Protein AF-A0A124JV87-F1 (afdb_monomer_lite)

Secondary structure (DSSP, 8-state):
---------HHHHHHHHHHHHHHT--HHHHHHHHHHHHHHHHHHHHHTTTS----------HHHHHHHHHHHHHHHHHHHHHHHHHHHHHHHHHHHHHHHHHHHHH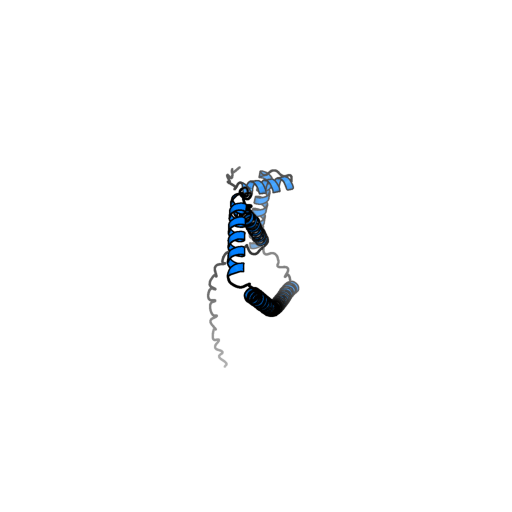HHHHHHHHHHHHHHHHHHHHHHHHTTPPPTHHHHHHHHHHHHHHHHHTTSPPPPPPP-HHHHHHHHHHHHHHHHHHHHHHHHHHHHT------------PPPPPPPPP----------

pLDDT: mean 70.96, std 13.79, range [39.16, 93.06]

Foldseek 3Di:
DDDDDDDDDPVVVVVLVVVCVVVVHDSVVSVVVVVCVVVVVVVVVVVPVPDPDPPPPPPPPVVVVVVVVVVVVVVVVVVVVVVVVVVVVVVVVVVVVVVVVVVVVVVVVVVVVVVVVVVVVVVVVVVVVVVVQDPPVVVVVVVVVVVVVVVVVVVDDDDDPDDPVVVVVVVVVVVVVVVVVVVVVVVVVVVVPDPPPPPDDPDPPDDDDDDDDDDDDDDDDDDD

Radius of gyration: 44.24 Å; chains: 1; bounding box: 87×35×151 Å

Sequence (224 aa):
MGQLNVSFDDALLAEIDRLAAQRGINRPELLRALVRDAIGAEGKMGEAAVSSPQRKSMAPAPDLMGQLIQMSIDLDRVLRDMDRREVRLGKALAARAALDDGAQAQLVGVLGDRVEASLAGHEHRLGKQLARLPSDTAMEDILARLEQTSQNLAKLPPPPPLIDPSSLFAQFAAIFAGALLAVMLFWGMLHRFSPAGQAGEPVAFVDPQPTPTPTVAKHRSKHP

Structure (mmCIF, N/CA/C/O backbone):
data_AF-A0A124JV87-F1
#
_entry.id   AF-A0A124JV87-F1
#
loop_
_atom_site.group_PDB
_atom_site.id
_atom_site.type_symbol
_atom_site.label_atom_id
_atom_site.label_alt_id
_atom_site.label_comp_id
_atom_site.label_asym_id
_atom_site.label_entity_id
_atom_site.label_seq_id
_atom_site.pdbx_PDB_ins_code
_atom_site.Cartn_x
_atom_site.Cartn_y
_atom_site.Cartn_z
_atom_site.occupancy
_atom_site.B_iso_or_equiv
_atom_site.auth_seq_id
_atom_site.auth_comp_id
_atom_site.auth_asym_id
_atom_site.auth_atom_id
_atom_site.pdbx_PDB_model_num
ATOM 1 N N . MET A 1 1 ? -55.129 24.681 29.105 1.00 49.47 1 MET A N 1
ATOM 2 C CA . MET A 1 1 ? -54.414 23.952 28.034 1.00 49.47 1 MET A CA 1
ATOM 3 C C . MET A 1 1 ? -53.422 24.927 27.415 1.00 49.47 1 MET A C 1
ATOM 5 O O . MET A 1 1 ? -53.841 25.762 26.627 1.00 49.47 1 MET A O 1
ATOM 9 N N . GLY A 1 2 ? -52.161 24.923 27.854 1.00 56.50 2 GLY A N 1
ATOM 10 C CA . GLY A 1 2 ? -51.145 25.810 27.274 1.00 56.50 2 GLY A CA 1
ATOM 11 C C . GLY A 1 2 ? -50.779 25.336 25.868 1.00 56.50 2 GLY A C 1
ATOM 12 O O . GLY A 1 2 ? -50.509 24.151 25.682 1.00 56.50 2 GLY A O 1
ATOM 13 N N . GLN A 1 3 ? -50.816 26.227 24.879 1.00 62.91 3 GLN A N 1
ATOM 14 C CA . GLN A 1 3 ? -50.266 25.946 23.553 1.00 62.91 3 GLN A CA 1
ATOM 15 C C . GLN A 1 3 ? -48.753 26.177 23.604 1.00 62.91 3 GLN A C 1
ATOM 17 O O . GLN A 1 3 ? -48.301 27.285 23.874 1.00 62.91 3 GLN A O 1
ATOM 22 N N . LEU A 1 4 ? -47.979 25.120 23.367 1.00 60.94 4 LEU A N 1
ATOM 23 C CA . LEU A 1 4 ? -46.534 25.192 23.172 1.00 60.94 4 LEU A CA 1
ATOM 24 C C . LEU A 1 4 ? -46.279 25.300 21.672 1.00 60.94 4 LEU A C 1
ATOM 26 O O . LEU A 1 4 ? -46.506 24.343 20.935 1.00 60.94 4 LEU A O 1
ATOM 30 N N . ASN A 1 5 ? -45.856 26.481 21.228 1.00 66.94 5 ASN A N 1
ATOM 31 C CA . ASN A 1 5 ? -45.421 26.684 19.857 1.00 66.94 5 ASN A CA 1
ATOM 32 C C . ASN A 1 5 ? -43.916 26.412 19.789 1.00 66.94 5 ASN A C 1
ATOM 34 O O . ASN A 1 5 ? -43.126 27.193 20.315 1.00 66.94 5 ASN A O 1
ATOM 38 N N . VAL A 1 6 ? -43.537 25.281 19.200 1.00 71.56 6 VAL A N 1
ATOM 39 C CA . VAL A 1 6 ? -42.138 24.873 19.044 1.00 71.56 6 VAL A CA 1
ATOM 40 C C . VAL A 1 6 ? -41.876 24.682 17.559 1.00 71.56 6 VAL A C 1
ATOM 42 O O . VAL A 1 6 ? -42.561 23.904 16.896 1.00 71.56 6 VAL A O 1
ATOM 45 N N . SER A 1 7 ? -40.901 25.419 17.038 1.00 75.25 7 SER A N 1
ATOM 46 C CA . SER A 1 7 ? -40.395 25.263 15.679 1.00 75.25 7 SER A CA 1
ATOM 47 C C . SER A 1 7 ? -39.355 24.145 15.648 1.00 75.25 7 SER A C 1
ATOM 49 O O . SER A 1 7 ? -38.395 24.186 16.418 1.00 75.25 7 SER A O 1
ATOM 51 N N . PHE A 1 8 ? -39.530 23.176 14.754 1.00 80.12 8 PHE A N 1
ATOM 52 C CA . PHE A 1 8 ? -38.556 22.116 14.503 1.00 80.12 8 PHE A CA 1
ATOM 53 C C . PHE A 1 8 ? -37.968 22.274 13.103 1.00 80.12 8 PHE A C 1
ATOM 55 O O . PHE A 1 8 ? -38.634 22.791 12.211 1.00 80.12 8 PHE A O 1
ATOM 62 N N . ASP A 1 9 ? -36.732 21.816 12.933 1.00 86.00 9 ASP A N 1
ATOM 63 C CA . ASP A 1 9 ? -36.086 21.701 11.627 1.00 86.00 9 ASP A CA 1
ATOM 64 C C . ASP A 1 9 ? -36.762 20.610 10.770 1.00 86.00 9 ASP A C 1
ATOM 66 O O . ASP A 1 9 ? -37.242 19.599 11.298 1.00 86.00 9 ASP A O 1
ATOM 70 N N . ASP A 1 10 ? -36.772 20.788 9.449 1.00 82.69 10 ASP A N 1
ATOM 71 C CA . ASP A 1 10 ? -37.454 19.906 8.492 1.00 82.69 10 ASP A CA 1
ATOM 72 C C . ASP A 1 10 ? -36.858 18.490 8.498 1.00 82.69 10 ASP A C 1
ATOM 74 O O . ASP A 1 10 ? -37.585 17.494 8.421 1.00 82.69 10 ASP A O 1
ATOM 78 N N . ALA A 1 11 ? -35.535 18.381 8.671 1.00 82.38 11 ALA A N 1
ATOM 79 C CA . ALA A 1 11 ? -34.850 17.094 8.800 1.00 82.38 11 ALA A CA 1
ATOM 80 C C . ALA A 1 11 ? -35.284 16.333 10.066 1.00 82.38 11 ALA A C 1
ATOM 82 O O . ALA A 1 11 ? -35.463 15.114 10.042 1.00 82.38 11 ALA A O 1
ATOM 83 N N . LEU A 1 12 ? -35.497 17.056 11.168 1.00 82.94 12 LEU A N 1
ATOM 84 C CA . LEU A 1 12 ? -35.944 16.477 12.432 1.00 82.94 12 LEU A CA 1
ATOM 85 C C . LEU A 1 12 ? -37.419 16.063 12.360 1.00 82.94 12 LEU A C 1
ATOM 87 O O . LEU A 1 12 ? -37.785 15.006 12.874 1.00 82.94 12 LEU A O 1
ATOM 91 N N . LEU A 1 13 ? -38.260 16.850 11.682 1.00 86.06 13 LEU A N 1
ATOM 92 C CA . LEU A 1 13 ? -39.664 16.504 11.443 1.00 86.06 13 LEU A CA 1
ATOM 93 C C . LEU A 1 13 ? -39.807 15.209 10.633 1.00 86.06 13 LEU A C 1
ATOM 95 O O . LEU A 1 13 ? -40.629 14.365 10.997 1.00 86.06 13 LEU A O 1
ATOM 99 N N . ALA A 1 14 ? -38.979 15.020 9.601 1.00 86.56 14 ALA A N 1
ATOM 100 C CA . ALA A 1 14 ? -38.971 13.794 8.803 1.00 86.56 14 ALA A CA 1
ATOM 101 C C . ALA A 1 14 ? -38.614 12.552 9.642 1.00 86.56 14 ALA A C 1
ATOM 103 O O . ALA A 1 14 ? -39.215 11.487 9.484 1.00 86.56 14 ALA A O 1
ATOM 104 N N . GLU A 1 15 ? -37.674 12.687 10.578 1.00 85.38 15 GLU A N 1
ATOM 105 C CA . GLU A 1 15 ? -37.273 11.586 11.455 1.00 85.38 15 GLU A CA 1
ATOM 106 C C . GLU A 1 15 ? -38.333 11.279 12.525 1.00 85.38 15 GLU A C 1
ATOM 108 O O . GLU A 1 15 ? -38.621 10.112 12.807 1.00 85.38 15 GLU A O 1
ATOM 113 N N . ILE A 1 16 ? -38.983 12.309 13.074 1.00 85.88 16 ILE A N 1
ATOM 114 C CA . ILE A 1 16 ? -40.107 12.140 14.006 1.00 85.88 16 ILE A CA 1
ATOM 115 C C . ILE A 1 16 ? -41.270 11.418 13.313 1.00 85.88 16 ILE A C 1
ATOM 117 O O . ILE A 1 16 ? -41.873 10.528 13.914 1.00 85.88 16 ILE A O 1
ATOM 121 N N . ASP A 1 17 ? -41.566 11.744 12.053 1.00 87.06 17 ASP A N 1
ATOM 122 C CA . ASP A 1 17 ? -42.581 11.034 11.266 1.00 87.06 17 ASP A CA 1
ATOM 123 C C . ASP A 1 17 ? -42.222 9.580 11.019 1.00 87.06 17 ASP A C 1
ATOM 125 O O . ASP A 1 17 ? -43.075 8.699 11.144 1.00 87.06 17 ASP A O 1
ATOM 129 N N . ARG A 1 18 ? -40.953 9.312 10.707 1.00 88.62 18 ARG A N 1
ATOM 130 C CA . ARG A 1 18 ? -40.455 7.949 10.529 1.00 88.62 18 ARG A CA 1
ATOM 131 C C . ARG A 1 18 ? -40.658 7.126 11.800 1.00 88.62 18 ARG A C 1
ATOM 133 O O . ARG A 1 18 ? -41.150 6.000 11.731 1.00 88.62 18 ARG A O 1
ATOM 140 N N . LEU A 1 19 ? -40.334 7.694 12.961 1.00 86.12 19 LEU A N 1
ATOM 141 C CA . LEU A 1 19 ? -40.515 7.051 14.266 1.00 86.12 19 LEU A CA 1
ATOM 142 C C . LEU A 1 19 ? -41.994 6.892 14.649 1.00 86.12 19 LEU A C 1
ATOM 144 O O . LEU A 1 19 ? -42.374 5.871 15.226 1.00 86.12 19 LEU A O 1
ATOM 148 N N . ALA A 1 20 ? -42.833 7.868 14.307 1.00 88.75 20 ALA A N 1
ATOM 149 C CA . ALA A 1 20 ? -44.278 7.813 14.508 1.00 88.75 20 ALA A CA 1
ATOM 150 C C . ALA A 1 20 ? -44.910 6.687 13.673 1.00 88.75 20 ALA A C 1
ATOM 152 O O . ALA A 1 20 ? -45.653 5.860 14.208 1.00 88.75 20 ALA A O 1
ATOM 153 N N . ALA A 1 21 ? -44.524 6.585 12.398 1.00 85.75 21 ALA A N 1
ATOM 154 C CA . ALA A 1 21 ? -44.964 5.531 11.489 1.00 85.75 21 ALA A CA 1
ATOM 155 C C . ALA A 1 21 ? -44.514 4.136 11.953 1.00 85.75 21 ALA A C 1
ATOM 157 O O . ALA A 1 21 ? -45.309 3.200 11.935 1.00 85.75 21 ALA A O 1
ATOM 158 N N . GLN A 1 22 ? -43.274 3.997 12.437 1.00 88.19 22 GLN A N 1
ATOM 159 C CA . GLN A 1 22 ? -42.762 2.728 12.973 1.00 88.19 22 GLN A CA 1
ATOM 160 C C . GLN A 1 22 ? -43.525 2.245 14.209 1.00 88.19 22 GLN A C 1
ATOM 162 O O . GLN A 1 22 ? -43.664 1.041 14.415 1.00 88.19 22 GLN A O 1
ATOM 167 N N . ARG A 1 23 ? -44.006 3.171 15.045 1.00 84.56 23 ARG A N 1
ATOM 168 C CA . ARG A 1 23 ? -44.741 2.841 16.275 1.00 84.56 23 ARG A CA 1
ATOM 169 C C . ARG A 1 23 ? -46.258 2.806 16.086 1.00 84.56 23 ARG A C 1
ATOM 171 O O . ARG A 1 23 ? -46.952 2.405 17.013 1.00 84.56 23 ARG A O 1
ATOM 178 N N . GLY A 1 24 ? -46.764 3.208 14.918 1.00 88.88 24 GLY A N 1
ATOM 179 C CA . GLY A 1 24 ? -48.199 3.296 14.633 1.00 88.88 24 GLY A CA 1
ATOM 180 C C . GLY A 1 24 ? -48.924 4.356 15.471 1.00 88.88 24 GLY A C 1
ATOM 181 O O . GLY A 1 24 ? -50.111 4.208 15.745 1.00 88.88 24 GLY A O 1
ATOM 182 N N . ILE A 1 25 ? -48.213 5.397 15.916 1.00 91.44 25 ILE A N 1
ATOM 183 C CA . ILE A 1 25 ? -48.725 6.436 16.822 1.00 91.44 25 ILE A CA 1
ATOM 184 C C . ILE A 1 25 ? -48.709 7.785 16.101 1.00 91.44 25 ILE A C 1
ATOM 186 O O . ILE A 1 25 ? -47.835 8.057 15.280 1.00 91.44 25 ILE A O 1
ATOM 190 N N . ASN A 1 26 ? -49.654 8.665 16.426 1.00 87.44 26 ASN A N 1
ATOM 191 C CA . ASN A 1 26 ? -49.713 10.001 15.839 1.00 87.44 26 ASN A CA 1
ATOM 192 C C . ASN A 1 26 ? -48.561 10.895 16.334 1.00 87.44 26 ASN A C 1
ATOM 194 O O . ASN A 1 26 ? -48.232 10.905 17.521 1.00 87.44 26 ASN A O 1
ATOM 198 N N . ARG A 1 27 ? -48.004 11.735 15.449 1.00 82.31 27 ARG A N 1
ATOM 199 C CA . ARG A 1 27 ? -46.916 12.689 15.760 1.00 82.31 27 ARG A CA 1
ATOM 200 C C . ARG A 1 27 ? -47.079 13.452 17.098 1.00 82.31 27 ARG A C 1
ATOM 202 O O . ARG A 1 27 ? -46.138 13.440 17.892 1.00 82.31 27 ARG A O 1
ATOM 209 N N . PRO A 1 28 ? -48.227 14.090 17.416 1.00 82.25 28 PRO A N 1
ATOM 210 C CA . PRO A 1 28 ? -48.385 14.810 18.687 1.00 82.25 28 PRO A CA 1
ATOM 211 C C . PRO A 1 28 ? -48.396 13.892 19.916 1.00 82.25 28 PRO A C 1
ATOM 213 O O . PRO A 1 28 ? -48.042 14.321 21.012 1.00 82.25 28 PRO A O 1
ATOM 216 N N . GLU A 1 29 ? -48.805 12.638 19.757 1.00 82.81 29 GLU A N 1
ATOM 217 C CA . GLU A 1 29 ? -48.824 11.651 20.833 1.00 82.81 29 GLU A CA 1
ATOM 218 C C . GLU A 1 29 ? -47.418 11.100 21.098 1.00 82.81 29 GLU A C 1
ATOM 220 O O . GLU A 1 29 ? -47.019 10.991 22.257 1.00 82.81 29 GLU A O 1
ATOM 225 N N . LEU A 1 30 ? -46.618 10.903 20.043 1.00 85.25 30 LEU A N 1
ATOM 226 C CA . LEU A 1 30 ? -45.193 10.586 20.157 1.00 85.25 30 LEU A CA 1
ATOM 227 C C . LEU A 1 30 ? -44.421 11.699 20.882 1.00 85.25 30 LEU A C 1
ATOM 229 O O . LEU A 1 30 ? -43.653 11.412 21.796 1.00 85.25 30 LEU A O 1
ATOM 233 N N . LEU A 1 31 ? -44.658 12.967 20.530 1.00 84.50 31 LEU A N 1
ATOM 234 C CA . LEU A 1 31 ? -44.012 14.100 21.202 1.00 84.50 31 LEU A CA 1
ATOM 235 C C . LEU A 1 31 ? -44.410 14.196 22.679 1.00 84.50 31 LEU A C 1
ATOM 237 O O . LEU A 1 31 ? -43.558 14.434 23.530 1.00 84.50 31 LEU A O 1
ATOM 241 N N . ARG A 1 32 ? -45.682 13.953 23.016 1.00 83.62 32 ARG A N 1
ATOM 242 C CA . ARG A 1 32 ? -46.126 13.900 24.420 1.00 83.62 32 ARG A CA 1
ATOM 243 C C . ARG A 1 32 ? -45.493 12.742 25.184 1.00 83.62 32 ARG A C 1
ATOM 245 O O . ARG A 1 32 ? -45.169 12.925 26.353 1.00 83.62 32 ARG A O 1
ATOM 252 N N . ALA A 1 33 ? -45.328 11.581 24.551 1.00 82.31 33 ALA A N 1
ATOM 253 C CA . ALA A 1 33 ? -44.651 10.437 25.152 1.00 82.31 33 ALA A CA 1
ATOM 254 C C . ALA A 1 33 ? -43.170 10.745 25.408 1.00 82.31 33 ALA A C 1
ATOM 256 O O . ALA A 1 33 ? -42.709 10.570 26.526 1.00 82.31 33 ALA A O 1
ATOM 257 N N . LEU A 1 34 ? -42.463 11.316 24.428 1.00 81.19 34 LEU A N 1
ATOM 258 C CA . LEU A 1 34 ? -41.059 11.716 24.574 1.00 81.19 34 LEU A CA 1
ATOM 259 C C . LEU A 1 34 ? -40.863 12.782 25.656 1.00 81.19 34 LEU A C 1
ATOM 261 O O . LEU A 1 34 ? -39.952 12.667 26.468 1.00 81.19 34 LEU A O 1
ATOM 265 N N . VAL A 1 35 ? -41.734 13.792 25.710 1.00 80.94 35 VAL A N 1
ATOM 266 C CA . VAL A 1 35 ? -41.693 14.818 26.763 1.00 80.94 35 VAL A CA 1
ATOM 267 C C . VAL A 1 35 ? -42.011 14.208 28.130 1.00 80.94 35 VAL A C 1
ATOM 269 O O . VAL A 1 35 ? -41.354 14.538 29.111 1.00 80.94 35 VAL A O 1
ATOM 272 N N . ARG A 1 36 ? -42.976 13.284 28.214 1.00 80.00 36 ARG A N 1
ATOM 273 C CA . ARG A 1 36 ? -43.284 12.559 29.456 1.00 80.00 36 ARG A CA 1
ATOM 274 C C . ARG A 1 36 ? -42.117 11.679 29.906 1.00 80.00 36 ARG A C 1
ATOM 276 O O . ARG A 1 36 ? -41.858 11.622 31.102 1.00 80.00 36 ARG A O 1
ATOM 283 N N . ASP A 1 37 ? -41.417 11.036 28.980 1.00 76.00 37 ASP A N 1
ATOM 284 C CA . ASP A 1 37 ? -40.250 10.205 29.274 1.00 76.00 37 ASP A CA 1
ATOM 285 C C . ASP A 1 37 ? -39.048 11.060 29.691 1.00 76.00 37 ASP A C 1
ATOM 287 O O . ASP A 1 37 ? -38.363 10.711 30.648 1.00 76.00 37 ASP A O 1
ATOM 291 N N . ALA A 1 38 ? -38.838 12.215 29.052 1.00 71.00 38 ALA A N 1
ATOM 292 C CA . ALA A 1 38 ? -37.800 13.172 29.430 1.00 71.00 38 ALA A CA 1
ATOM 293 C C . ALA A 1 38 ? -38.056 13.758 30.831 1.00 71.00 38 ALA A C 1
ATOM 295 O O . ALA A 1 38 ? -37.181 13.697 31.692 1.00 71.00 38 ALA A O 1
ATOM 296 N N . ILE A 1 39 ? -39.284 14.217 31.101 1.00 70.12 39 ILE A N 1
ATOM 297 C CA . ILE A 1 39 ? -39.691 14.718 32.425 1.00 70.12 39 ILE A CA 1
ATOM 298 C C . ILE A 1 39 ? -39.676 13.588 33.463 1.00 70.12 39 ILE A C 1
ATOM 300 O O . ILE A 1 39 ? -39.323 13.808 34.616 1.00 70.12 39 ILE A O 1
ATOM 304 N N . GLY A 1 40 ? -40.037 12.361 33.083 1.00 64.75 40 GLY A N 1
ATOM 305 C CA . GLY A 1 40 ? -39.984 11.192 33.960 1.00 64.75 40 GLY A CA 1
ATOM 306 C C . GLY A 1 40 ? -38.556 10.754 34.294 1.00 64.75 40 GLY A C 1
ATOM 307 O O . GLY A 1 40 ? -38.307 10.292 35.407 1.00 64.75 40 GLY A O 1
ATOM 308 N N . ALA A 1 41 ? -37.611 10.913 33.366 1.00 57.91 41 ALA A N 1
ATOM 309 C CA . ALA A 1 41 ? -36.190 10.683 33.606 1.00 57.91 41 ALA A CA 1
ATOM 310 C C . ALA A 1 41 ? -35.602 11.754 34.540 1.00 57.91 41 ALA A C 1
ATOM 312 O O . ALA A 1 41 ? -34.858 11.419 35.460 1.00 57.91 41 ALA A O 1
ATOM 313 N N . GLU A 1 42 ? -36.008 13.012 34.371 1.00 51.25 42 GLU A N 1
ATOM 314 C CA . GLU A 1 42 ? -35.582 14.135 35.212 1.00 51.25 42 GLU A CA 1
ATOM 315 C C . GLU A 1 42 ? -36.222 14.082 36.617 1.00 51.25 42 GLU A C 1
ATOM 317 O O . GLU A 1 42 ? -35.546 14.251 37.633 1.00 51.25 42 GLU A O 1
ATOM 322 N N . GLY A 1 43 ? -37.501 13.703 36.711 1.00 48.72 43 GLY A N 1
ATOM 323 C CA . GLY A 1 43 ? -38.216 13.484 37.973 1.00 48.72 43 GLY A CA 1
ATOM 324 C C . GLY A 1 43 ? -37.679 12.299 38.782 1.00 48.72 43 GLY A C 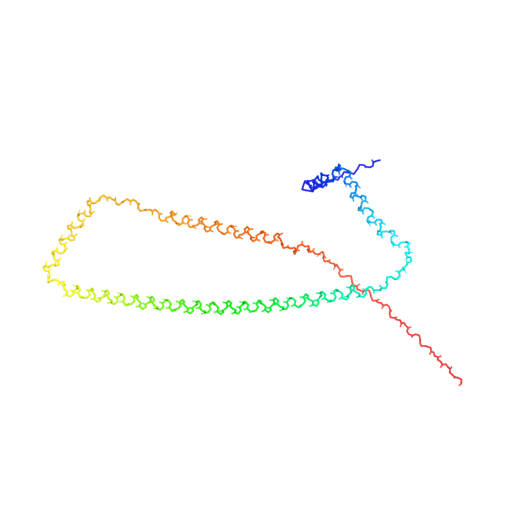1
ATOM 325 O O . GLY A 1 43 ? -37.598 12.380 40.006 1.00 48.72 43 GLY A O 1
ATOM 326 N N . LYS A 1 44 ? -37.209 11.233 38.119 1.00 48.97 44 LYS A N 1
ATOM 327 C CA . LYS A 1 44 ? -36.509 10.112 38.777 1.00 48.97 44 LYS A CA 1
ATOM 328 C C . LYS A 1 44 ? -35.092 10.464 39.236 1.00 48.97 44 LYS A C 1
ATOM 330 O O . LYS A 1 44 ? -34.583 9.801 40.137 1.00 48.97 44 LYS A O 1
ATOM 335 N N . MET A 1 45 ? -34.470 11.502 38.674 1.00 46.22 45 MET A N 1
ATOM 336 C CA . MET A 1 45 ? -33.232 12.071 39.220 1.00 46.22 45 MET A CA 1
ATOM 337 C C . MET A 1 45 ? -33.506 12.987 40.428 1.00 46.22 45 MET A C 1
ATOM 339 O O . MET A 1 45 ? -32.686 13.035 41.342 1.00 46.22 45 MET A O 1
ATOM 343 N N . GLY A 1 46 ? -34.673 13.642 40.487 1.00 44.78 46 GLY A N 1
ATOM 344 C CA . GLY A 1 46 ? -35.092 14.486 41.617 1.00 44.78 46 GLY A CA 1
ATOM 345 C C . GLY A 1 46 ? -35.638 13.726 42.837 1.00 44.78 46 GLY A C 1
ATOM 346 O O . GLY A 1 46 ? -35.302 14.061 43.972 1.00 44.78 46 GLY A O 1
ATOM 347 N N . GLU A 1 47 ? -36.432 12.666 42.647 1.00 39.16 47 GLU A N 1
ATOM 348 C CA . GLU A 1 47 ? -36.980 11.864 43.762 1.00 39.16 47 GLU A CA 1
ATOM 349 C C . GLU A 1 47 ? -35.934 10.948 44.421 1.00 39.16 47 GLU A C 1
ATOM 351 O O . GLU A 1 47 ? -36.038 10.634 45.611 1.00 39.16 47 GLU A O 1
ATOM 356 N N . ALA A 1 48 ? -34.874 10.588 43.690 1.00 44.91 48 ALA A N 1
ATOM 357 C CA . ALA A 1 48 ? -33.726 9.867 44.238 1.00 44.91 48 ALA A CA 1
ATOM 358 C C . ALA A 1 48 ? -32.866 10.722 45.195 1.00 44.91 48 ALA A C 1
ATOM 360 O O . ALA A 1 48 ? -32.002 10.176 45.883 1.00 44.91 48 ALA A O 1
ATOM 361 N N . ALA A 1 49 ? -33.097 12.039 45.270 1.00 48.34 49 ALA A N 1
ATOM 362 C CA . ALA A 1 49 ? -32.325 12.938 46.125 1.00 48.34 49 ALA A CA 1
ATOM 363 C C . ALA A 1 49 ? -32.917 13.140 47.536 1.00 48.34 49 ALA A C 1
ATOM 365 O O . ALA A 1 49 ? -32.193 13.594 48.420 1.00 48.34 49 ALA A O 1
ATOM 366 N N . VAL A 1 50 ? -34.195 12.806 47.785 1.00 49.28 50 VAL A N 1
ATOM 367 C CA . VAL A 1 50 ? -34.868 13.155 49.064 1.00 49.28 50 VAL A CA 1
ATOM 368 C C . VAL A 1 50 ? -35.409 11.953 49.843 1.00 49.28 50 VAL A C 1
ATOM 370 O O . VAL A 1 50 ? -35.493 12.011 51.069 1.00 49.28 50 VAL A O 1
ATOM 373 N N . SER A 1 51 ? -35.678 10.819 49.202 1.00 40.75 51 SER A N 1
ATOM 374 C CA . SER A 1 51 ? -35.951 9.580 49.937 1.00 40.75 51 SER A CA 1
ATOM 375 C C . SER A 1 51 ? -34.671 8.774 49.998 1.00 40.75 51 SER A C 1
ATOM 377 O O . SER A 1 51 ? -34.325 8.144 49.007 1.00 40.75 51 SER A O 1
ATOM 379 N N . SER A 1 52 ? -33.962 8.793 51.136 1.00 44.97 52 SER A N 1
ATOM 380 C CA . SER A 1 52 ? -32.877 7.836 51.392 1.00 44.97 52 SER A CA 1
ATOM 381 C C . SER A 1 52 ? -33.404 6.434 51.090 1.00 44.97 52 SER A C 1
ATOM 383 O O . SER A 1 52 ? -34.181 5.905 51.895 1.00 44.97 52 SER A O 1
ATOM 385 N N . PRO A 1 53 ? -33.002 5.793 49.972 1.00 47.38 53 PRO A N 1
ATOM 386 C CA . PRO A 1 53 ? -33.201 4.369 49.867 1.00 47.38 53 PRO A CA 1
ATOM 387 C C . PRO A 1 53 ? -32.343 3.840 51.002 1.00 47.38 53 PRO A C 1
ATOM 389 O O . PRO A 1 53 ? -31.171 4.219 51.114 1.00 47.38 53 PRO A O 1
ATOM 392 N N . GLN A 1 54 ? -32.907 3.010 51.877 1.00 45.28 54 GLN A N 1
ATOM 393 C CA . GLN A 1 54 ? -32.071 2.135 52.680 1.00 45.28 54 GLN A CA 1
ATOM 394 C C . GLN A 1 54 ? -31.060 1.549 51.706 1.00 45.28 54 GLN A C 1
ATOM 396 O O . GLN A 1 54 ? -31.433 0.792 50.806 1.00 45.28 54 GLN A O 1
ATOM 401 N N . ARG A 1 55 ? -29.804 2.000 51.817 1.00 44.50 55 ARG A N 1
ATOM 402 C CA . ARG A 1 55 ? -28.698 1.442 51.070 1.00 44.50 55 ARG A CA 1
ATOM 403 C C . ARG A 1 55 ? -28.673 0.000 51.541 1.00 44.50 55 ARG A C 1
ATOM 405 O O . ARG A 1 55 ? -28.045 -0.320 52.546 1.00 44.50 55 ARG A O 1
ATOM 412 N N . LYS A 1 56 ? -29.366 -0.885 50.820 1.00 46.81 56 LYS A N 1
ATOM 413 C CA . LYS A 1 56 ? -28.831 -2.213 50.600 1.00 46.81 56 LYS A CA 1
ATOM 414 C C . LYS A 1 56 ? -27.460 -1.902 50.052 1.00 46.81 56 LYS A C 1
ATOM 416 O O . LYS A 1 56 ? -27.337 -1.423 48.929 1.00 46.81 56 LYS A O 1
ATOM 421 N N . SER A 1 57 ? -26.485 -1.994 50.945 1.00 48.00 57 SER A N 1
ATOM 422 C CA . SER A 1 57 ? -25.081 -2.049 50.625 1.00 48.00 57 SER A CA 1
ATOM 423 C C . SER A 1 57 ? -24.979 -3.080 49.511 1.00 48.00 57 SER A C 1
ATOM 425 O O . SER A 1 57 ? -24.980 -4.283 49.764 1.00 48.00 57 SER A O 1
ATOM 427 N N . MET A 1 58 ? -25.028 -2.620 48.258 1.00 49.12 58 MET A N 1
ATOM 428 C CA . MET A 1 58 ? -24.394 -3.347 47.185 1.00 49.12 58 MET A CA 1
ATOM 429 C C . MET A 1 58 ? -22.951 -3.334 47.635 1.00 49.12 58 MET A C 1
ATOM 431 O O . MET A 1 58 ? -22.290 -2.295 47.593 1.00 49.12 58 MET A O 1
ATOM 435 N N . ALA A 1 59 ? -22.519 -4.468 48.184 1.00 51.91 59 ALA A N 1
ATOM 436 C CA . ALA A 1 59 ? -21.110 -4.741 48.333 1.00 51.91 59 ALA A CA 1
ATOM 437 C C . ALA A 1 59 ? -20.436 -4.287 47.027 1.00 51.91 59 ALA A C 1
ATOM 439 O O . ALA A 1 59 ? -21.004 -4.527 45.953 1.00 51.91 59 ALA A O 1
ATOM 440 N N . PRO A 1 60 ? -19.311 -3.558 47.107 1.00 52.56 60 PRO A N 1
ATOM 441 C CA . PRO A 1 60 ? -18.654 -3.022 45.922 1.00 52.56 60 PRO A CA 1
ATOM 442 C C . PRO A 1 60 ? -18.438 -4.200 44.985 1.00 52.56 60 PRO A C 1
ATOM 444 O O . PRO A 1 60 ? -17.774 -5.135 45.406 1.00 52.56 60 PRO A O 1
ATOM 447 N N . ALA A 1 61 ? -19.072 -4.210 43.806 1.00 56.09 61 ALA A N 1
ATOM 448 C CA . ALA A 1 61 ? -19.015 -5.333 42.875 1.00 56.09 61 ALA A CA 1
ATOM 449 C C . ALA A 1 61 ? -17.570 -5.429 42.358 1.00 56.09 61 ALA A C 1
ATOM 451 O O . ALA A 1 61 ? -17.227 -4.744 41.390 1.00 56.09 61 ALA A O 1
ATOM 452 N N . PRO A 1 62 ? -16.690 -6.211 43.012 1.00 62.66 62 PRO A N 1
ATOM 453 C CA . PRO A 1 62 ? -15.265 -6.201 42.710 1.00 62.66 62 PRO A CA 1
ATOM 454 C C . PRO A 1 62 ? -15.032 -6.812 41.323 1.00 62.66 62 PRO A C 1
ATOM 456 O O . PRO A 1 62 ? -14.052 -6.494 40.659 1.00 62.66 62 PRO A O 1
ATOM 459 N N . ASP A 1 63 ? -15.997 -7.607 40.857 1.00 69.31 63 ASP A N 1
ATOM 460 C CA . ASP A 1 63 ? -16.042 -8.237 39.548 1.00 69.31 63 ASP A CA 1
ATOM 461 C C . ASP A 1 63 ? -16.124 -7.230 38.403 1.00 69.31 63 ASP A C 1
ATOM 463 O O . ASP A 1 63 ? -15.462 -7.429 37.391 1.00 69.31 63 ASP A O 1
ATOM 467 N N . LEU A 1 64 ? -16.871 -6.126 38.543 1.00 72.38 64 LEU A N 1
ATOM 468 C CA . 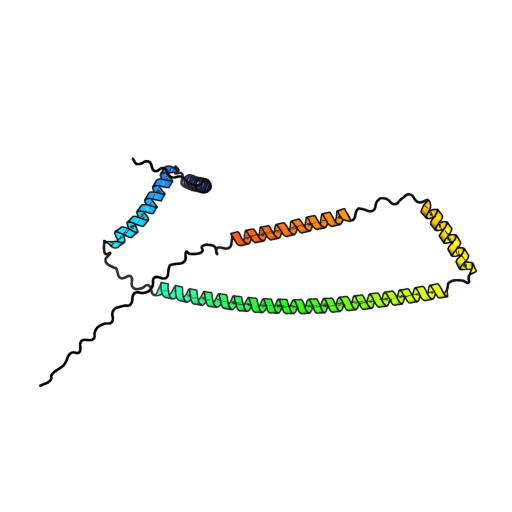LEU A 1 64 ? -16.941 -5.109 37.484 1.00 72.38 64 LEU A CA 1
ATOM 469 C C . LEU A 1 64 ? -15.622 -4.351 37.364 1.00 72.38 64 LEU A C 1
ATOM 471 O O . LEU A 1 64 ? -15.139 -4.119 36.260 1.00 72.38 64 LEU A O 1
ATOM 475 N N . MET A 1 65 ? -15.006 -4.010 38.497 1.00 77.19 65 MET A N 1
ATOM 476 C CA . MET A 1 65 ? -13.701 -3.351 38.496 1.00 77.19 65 MET A CA 1
ATOM 477 C C . MET A 1 65 ? -12.605 -4.294 37.978 1.00 77.19 65 MET A C 1
ATOM 479 O O . MET A 1 65 ? -11.746 -3.873 37.207 1.00 77.19 65 MET A O 1
ATOM 483 N N . GLY A 1 66 ? -12.675 -5.581 38.333 1.00 81.88 66 GLY A N 1
ATOM 484 C CA . GLY A 1 66 ? -11.797 -6.624 37.804 1.00 81.88 66 GLY A CA 1
ATOM 485 C C . GLY A 1 66 ? -11.945 -6.811 36.293 1.00 81.88 66 GLY A C 1
ATOM 486 O O . GLY A 1 66 ? -10.941 -6.864 35.588 1.00 81.88 66 GLY A O 1
ATOM 487 N N . GLN A 1 67 ? -13.178 -6.826 35.777 1.00 82.69 67 GLN A N 1
ATOM 488 C CA . GLN A 1 67 ? -13.447 -6.885 34.335 1.00 82.69 67 GLN A CA 1
ATOM 489 C C . GLN A 1 67 ? -12.908 -5.653 33.601 1.00 82.69 67 GLN A C 1
ATOM 491 O O . GLN A 1 67 ? -12.332 -5.787 32.524 1.00 82.69 67 GLN A O 1
ATOM 496 N N . LEU A 1 68 ? -13.037 -4.463 34.192 1.00 85.38 68 LEU A N 1
ATOM 497 C CA . LEU A 1 68 ? -12.580 -3.214 33.583 1.00 85.38 68 LEU A CA 1
ATOM 498 C C . LEU A 1 68 ? -11.045 -3.131 33.530 1.00 85.38 68 LEU A C 1
ATOM 500 O O . LEU A 1 68 ? -10.481 -2.741 32.508 1.00 85.38 68 LEU A O 1
ATOM 504 N N . ILE A 1 69 ? -10.364 -3.585 34.587 1.00 88.25 69 ILE A N 1
ATOM 505 C CA . ILE A 1 69 ? -8.900 -3.732 34.609 1.00 88.25 69 ILE A CA 1
ATOM 506 C C . ILE A 1 69 ? -8.451 -4.778 33.581 1.00 88.25 69 ILE A C 1
ATOM 508 O O . ILE A 1 69 ? -7.505 -4.538 32.833 1.00 88.25 69 ILE A O 1
ATOM 512 N N . GLN A 1 70 ? -9.144 -5.916 33.499 1.00 88.25 70 GLN A N 1
ATOM 513 C CA . GLN A 1 70 ? -8.811 -6.970 32.544 1.00 88.25 70 GLN A CA 1
ATOM 514 C C . GLN A 1 70 ? -8.963 -6.488 31.094 1.00 88.25 70 GLN A C 1
ATOM 516 O O . GLN A 1 70 ? -8.056 -6.681 30.288 1.00 88.25 70 GLN A O 1
ATOM 521 N N . MET A 1 71 ? -10.049 -5.775 30.784 1.00 83.75 71 MET A N 1
ATOM 522 C CA . MET A 1 71 ? -10.250 -5.153 29.474 1.00 83.75 71 MET A CA 1
ATOM 523 C C . MET A 1 71 ? -9.164 -4.126 29.139 1.00 83.75 71 MET A C 1
ATOM 525 O O . MET A 1 71 ? -8.708 -4.077 28.000 1.00 83.75 71 MET A O 1
ATOM 529 N N . SER A 1 72 ? -8.731 -3.321 30.113 1.00 92.06 72 SER A N 1
ATOM 530 C CA . SER A 1 72 ? -7.615 -2.382 29.939 1.00 92.06 72 SER A CA 1
ATOM 531 C C . SER A 1 72 ? -6.317 -3.110 29.573 1.00 92.06 72 SER A C 1
ATOM 533 O O . SER A 1 72 ? -5.638 -2.713 28.628 1.00 92.06 72 SER A O 1
ATOM 535 N N . ILE A 1 73 ? -5.999 -4.201 30.273 1.00 92.31 73 ILE A N 1
ATOM 536 C CA . ILE A 1 73 ? -4.800 -5.008 30.005 1.00 92.31 73 ILE A CA 1
ATOM 537 C C . ILE A 1 73 ? -4.871 -5.651 28.615 1.00 92.31 73 ILE A C 1
ATOM 539 O O . ILE A 1 73 ? -3.866 -5.706 27.900 1.00 92.31 73 ILE A O 1
ATOM 543 N N . ASP A 1 74 ? -6.045 -6.141 28.225 1.00 89.25 74 ASP A N 1
ATOM 544 C CA . ASP A 1 74 ? -6.240 -6.776 26.924 1.00 89.25 74 ASP A CA 1
ATOM 545 C C . ASP A 1 74 ? -6.154 -5.754 25.780 1.00 89.25 74 ASP A C 1
ATOM 547 O O . ASP A 1 74 ? -5.518 -6.036 24.762 1.00 89.25 74 ASP A O 1
ATOM 551 N N . LEU A 1 75 ? -6.681 -4.540 25.966 1.00 88.31 75 LEU A N 1
ATOM 552 C CA . LEU A 1 75 ? -6.509 -3.435 25.017 1.00 88.31 75 LEU A CA 1
ATOM 553 C C . LEU A 1 75 ? -5.034 -3.056 24.850 1.00 88.31 75 LEU A C 1
ATOM 555 O O . LEU A 1 75 ? -4.555 -2.969 23.719 1.00 88.31 75 LEU A O 1
ATOM 559 N N . ASP A 1 76 ? -4.289 -2.919 25.946 1.00 93.06 76 ASP A N 1
ATOM 560 C CA . ASP A 1 76 ? -2.854 -2.617 25.893 1.00 93.06 76 ASP A CA 1
ATOM 561 C C . ASP A 1 76 ? -2.057 -3.705 25.159 1.00 93.06 76 ASP A C 1
ATOM 563 O O . ASP A 1 76 ? -1.105 -3.411 24.427 1.00 93.06 76 ASP A O 1
ATOM 567 N N . ARG A 1 77 ? -2.436 -4.978 25.325 1.00 91.44 77 ARG A N 1
ATOM 568 C CA . ARG A 1 77 ? -1.825 -6.092 24.582 1.00 91.44 77 ARG A CA 1
ATOM 569 C C . ARG A 1 77 ? -2.114 -6.001 23.090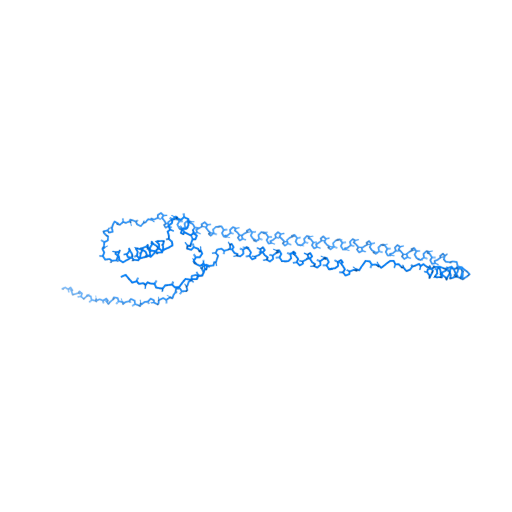 1.00 91.44 77 ARG A C 1
ATOM 571 O O . ARG A 1 77 ? -1.182 -6.129 22.297 1.00 91.44 77 ARG A O 1
ATOM 578 N N . VAL A 1 78 ? -3.369 -5.752 22.716 1.00 91.00 78 VAL A N 1
ATOM 579 C CA . VAL A 1 78 ? -3.773 -5.620 21.310 1.00 91.00 78 VAL A CA 1
ATOM 580 C C . VAL A 1 78 ? -3.047 -4.453 20.646 1.00 91.00 78 VAL A C 1
ATOM 582 O O . VAL A 1 78 ? -2.507 -4.630 19.555 1.00 91.00 78 VAL A O 1
ATOM 585 N N . LEU A 1 79 ? -2.953 -3.301 21.314 1.00 90.19 79 LEU A N 1
ATOM 586 C CA . LEU A 1 79 ? -2.235 -2.135 20.793 1.00 90.19 79 LEU A CA 1
ATOM 587 C C . LEU A 1 79 ? -0.753 -2.447 20.553 1.00 90.19 79 LEU A C 1
ATOM 589 O O . LEU A 1 79 ? -0.239 -2.214 19.461 1.00 90.19 79 LEU A O 1
ATOM 593 N N . ARG A 1 80 ? -0.078 -3.084 21.517 1.00 91.00 80 ARG A N 1
ATOM 594 C CA . ARG A 1 80 ? 1.332 -3.483 21.353 1.00 91.00 80 ARG A CA 1
ATOM 595 C C . ARG A 1 80 ? 1.540 -4.496 20.230 1.00 91.00 80 ARG A C 1
ATOM 597 O O . ARG A 1 80 ? 2.571 -4.462 19.555 1.00 91.00 80 ARG A O 1
ATOM 604 N N . ASP A 1 81 ? 0.607 -5.421 20.037 1.00 89.31 81 ASP A N 1
ATOM 605 C CA . ASP A 1 81 ? 0.693 -6.393 18.948 1.00 89.31 81 ASP A CA 1
ATOM 606 C C . ASP A 1 81 ? 0.411 -5.756 17.581 1.00 89.31 81 ASP A C 1
ATOM 608 O O . ASP A 1 81 ? 1.058 -6.128 16.594 1.00 89.31 81 ASP A O 1
ATOM 612 N N . MET A 1 82 ? -0.468 -4.752 17.521 1.00 84.62 82 MET A N 1
ATOM 613 C CA . MET A 1 82 ? -0.665 -3.930 16.326 1.00 84.62 82 MET A CA 1
ATOM 614 C C . MET A 1 82 ? 0.595 -3.136 15.973 1.00 84.62 82 MET A C 1
ATOM 616 O O . MET A 1 82 ? 1.056 -3.256 14.837 1.00 84.62 82 MET A O 1
ATOM 620 N N . ASP A 1 83 ? 1.225 -2.458 16.935 1.00 89.62 83 ASP A N 1
ATOM 621 C CA . ASP A 1 83 ? 2.485 -1.727 16.720 1.00 89.62 83 ASP A CA 1
ATOM 622 C C . ASP A 1 83 ? 3.587 -2.651 16.185 1.00 89.62 83 ASP A C 1
ATOM 624 O O . ASP A 1 83 ? 4.297 -2.350 15.221 1.00 89.62 83 ASP A O 1
ATOM 628 N N . ARG A 1 84 ? 3.721 -3.848 16.772 1.00 89.56 84 ARG A N 1
ATOM 629 C CA . ARG A 1 84 ? 4.685 -4.855 16.299 1.00 89.56 84 ARG A CA 1
ATOM 630 C C . ARG A 1 84 ? 4.391 -5.293 14.870 1.00 89.56 84 ARG A C 1
ATOM 632 O O . ARG A 1 84 ? 5.329 -5.527 14.100 1.00 89.56 84 ARG A O 1
ATOM 639 N N . ARG A 1 85 ? 3.115 -5.456 14.517 1.00 87.12 85 ARG A N 1
ATOM 640 C CA . ARG A 1 85 ? 2.698 -5.830 13.163 1.00 87.12 85 ARG A CA 1
ATOM 641 C C . ARG A 1 85 ? 2.989 -4.708 12.173 1.00 87.12 85 ARG A C 1
ATOM 643 O O . ARG A 1 85 ? 3.500 -5.002 11.095 1.00 87.12 85 ARG A O 1
ATOM 650 N N . GLU A 1 86 ? 2.732 -3.461 12.543 1.00 88.44 86 GLU A N 1
ATOM 651 C CA . GLU A 1 86 ? 3.033 -2.291 11.721 1.00 88.44 86 GLU A CA 1
ATOM 652 C C . GLU A 1 86 ? 4.534 -2.179 11.447 1.00 88.44 86 GLU A C 1
ATOM 654 O O . GLU A 1 86 ? 4.946 -2.121 10.290 1.00 88.44 86 GLU A O 1
ATOM 659 N N . VAL A 1 87 ? 5.373 -2.296 12.481 1.00 90.31 87 VAL A N 1
ATOM 660 C CA . VAL A 1 87 ? 6.837 -2.283 12.321 1.00 90.31 87 VAL A CA 1
ATOM 661 C C . VAL A 1 87 ? 7.313 -3.420 11.409 1.00 90.31 87 VAL A C 1
ATOM 663 O O . VAL A 1 87 ? 8.215 -3.227 10.590 1.00 90.31 87 VAL A O 1
ATOM 666 N N . ARG A 1 88 ? 6.721 -4.617 11.517 1.00 86.06 88 ARG A N 1
ATOM 667 C CA . ARG A 1 88 ? 7.040 -5.745 10.621 1.00 86.06 88 ARG A CA 1
ATOM 668 C C . ARG A 1 88 ? 6.634 -5.460 9.177 1.00 86.06 88 ARG A C 1
ATOM 670 O O . ARG A 1 88 ? 7.418 -5.752 8.277 1.00 86.06 88 ARG A O 1
ATOM 677 N N . LEU A 1 89 ? 5.450 -4.893 8.956 1.00 86.38 89 LEU A N 1
ATOM 678 C CA . LEU A 1 89 ? 4.974 -4.525 7.621 1.00 86.38 89 LEU A CA 1
ATOM 679 C C . LEU A 1 89 ? 5.837 -3.420 7.009 1.00 86.38 89 LEU A C 1
ATOM 681 O O . LEU A 1 89 ? 6.258 -3.564 5.866 1.00 86.38 89 LEU A O 1
ATOM 685 N N . GLY A 1 90 ? 6.184 -2.385 7.776 1.00 87.12 90 GLY A N 1
ATOM 686 C CA . GLY A 1 90 ? 7.085 -1.322 7.328 1.00 87.12 90 GLY A CA 1
ATOM 687 C C . GLY A 1 90 ? 8.448 -1.864 6.892 1.00 87.12 90 GLY A C 1
ATOM 688 O O . GLY A 1 90 ? 8.931 -1.532 5.811 1.00 87.12 90 GLY A O 1
ATOM 689 N N . LYS A 1 91 ? 9.035 -2.786 7.669 1.00 86.44 91 LYS A N 1
ATOM 690 C CA . LYS A 1 91 ? 10.289 -3.467 7.294 1.00 86.44 91 LYS A CA 1
ATOM 691 C C . LYS A 1 91 ? 10.144 -4.328 6.038 1.00 86.44 91 LYS A C 1
ATOM 693 O O . LYS A 1 91 ? 11.032 -4.311 5.192 1.00 86.44 91 LYS A O 1
ATOM 698 N N . ALA A 1 92 ? 9.044 -5.068 5.906 1.00 78.75 92 ALA A N 1
ATOM 699 C CA . ALA A 1 92 ? 8.789 -5.900 4.731 1.00 78.75 92 ALA A CA 1
ATOM 700 C C . ALA A 1 92 ? 8.596 -5.057 3.458 1.00 78.75 92 ALA A C 1
ATOM 702 O O . ALA A 1 92 ? 9.114 -5.414 2.402 1.00 78.75 92 ALA A O 1
ATOM 703 N N . LEU A 1 93 ? 7.897 -3.923 3.560 1.00 78.62 93 LEU A N 1
ATOM 704 C CA . LEU A 1 93 ? 7.713 -2.984 2.454 1.00 78.62 93 LEU A CA 1
ATOM 705 C C . LEU A 1 93 ? 9.031 -2.319 2.050 1.00 78.62 93 LEU A C 1
ATOM 707 O O . LEU A 1 93 ? 9.327 -2.260 0.861 1.00 78.62 93 LEU A O 1
ATOM 711 N N . ALA A 1 94 ? 9.853 -1.898 3.015 1.00 80.12 94 ALA A N 1
ATOM 712 C CA . ALA A 1 94 ? 11.179 -1.349 2.734 1.00 80.12 94 ALA A CA 1
ATOM 713 C C . ALA A 1 94 ? 12.100 -2.379 2.053 1.00 80.12 94 ALA A C 1
ATOM 715 O O . ALA A 1 94 ? 12.788 -2.053 1.089 1.00 80.12 94 ALA A O 1
ATOM 716 N N . ALA A 1 95 ? 12.076 -3.638 2.506 1.00 78.19 95 ALA A N 1
ATOM 717 C CA . ALA A 1 95 ? 12.828 -4.718 1.869 1.00 78.19 95 ALA A CA 1
ATOM 718 C C . ALA A 1 95 ? 12.352 -4.986 0.432 1.00 78.19 95 ALA A C 1
ATOM 720 O O . ALA A 1 95 ? 13.170 -5.233 -0.450 1.00 78.19 95 ALA A O 1
ATOM 721 N N . ARG A 1 96 ? 11.040 -4.906 0.181 1.00 77.38 96 ARG A N 1
ATOM 722 C CA . ARG A 1 96 ? 10.475 -5.047 -1.163 1.00 77.38 96 ARG A CA 1
ATOM 723 C C . ARG A 1 96 ? 10.869 -3.890 -2.080 1.00 77.38 96 ARG A C 1
ATOM 725 O O . ARG A 1 96 ? 11.285 -4.154 -3.197 1.00 77.38 96 ARG A O 1
ATOM 732 N N . ALA A 1 97 ? 10.808 -2.650 -1.598 1.00 76.56 97 ALA A N 1
ATOM 733 C CA . ALA A 1 97 ? 11.249 -1.486 -2.366 1.00 76.56 97 ALA A CA 1
ATOM 734 C C . ALA A 1 97 ? 12.726 -1.614 -2.782 1.00 76.56 97 ALA A C 1
ATOM 736 O O . ALA A 1 97 ? 13.055 -1.416 -3.943 1.00 76.56 97 ALA A O 1
ATOM 737 N N . ALA A 1 98 ? 13.596 -2.068 -1.873 1.00 71.75 98 ALA A N 1
ATOM 738 C CA . ALA A 1 98 ? 15.004 -2.308 -2.190 1.00 71.75 98 ALA A CA 1
ATOM 739 C C . ALA A 1 98 ? 15.216 -3.424 -3.236 1.00 71.75 98 ALA A C 1
ATOM 741 O O . ALA A 1 98 ? 16.136 -3.343 -4.051 1.00 71.75 98 ALA A O 1
ATOM 742 N N . LEU A 1 99 ? 14.380 -4.470 -3.226 1.00 74.94 99 LEU A N 1
ATOM 743 C CA . LEU A 1 99 ? 14.410 -5.524 -4.247 1.00 74.94 99 LEU A CA 1
ATOM 744 C C . LEU A 1 99 ? 13.930 -5.009 -5.608 1.00 74.94 99 LEU A C 1
ATOM 746 O O . LEU A 1 99 ? 14.539 -5.336 -6.626 1.00 74.94 99 LEU A O 1
ATOM 750 N N . ASP A 1 100 ? 12.872 -4.199 -5.617 1.00 79.00 100 ASP A N 1
ATOM 751 C CA . ASP A 1 100 ? 12.310 -3.610 -6.832 1.00 79.00 100 ASP A CA 1
ATOM 752 C C . ASP A 1 100 ? 13.304 -2.622 -7.472 1.00 79.00 100 ASP A C 1
ATOM 754 O O . ASP A 1 100 ? 13.536 -2.692 -8.680 1.00 79.00 100 ASP A O 1
ATOM 758 N N . ASP A 1 101 ? 13.980 -1.790 -6.672 1.00 79.81 101 ASP A N 1
ATOM 759 C CA . ASP A 1 101 ? 15.039 -0.882 -7.139 1.00 79.81 101 ASP A CA 1
ATOM 760 C C . ASP A 1 101 ? 16.228 -1.656 -7.736 1.00 79.81 101 ASP A C 1
ATOM 762 O O . ASP A 1 101 ? 16.738 -1.317 -8.808 1.00 79.81 101 ASP A O 1
ATOM 766 N N . GLY A 1 102 ? 16.649 -2.745 -7.082 1.00 76.69 102 GLY A N 1
ATOM 767 C CA . GLY A 1 102 ? 17.706 -3.622 -7.592 1.00 76.69 102 GLY A CA 1
ATOM 768 C C . GLY A 1 102 ? 17.327 -4.306 -8.910 1.00 76.69 102 GLY A C 1
ATOM 769 O O . GLY A 1 102 ? 18.145 -4.382 -9.831 1.00 76.69 102 GLY A O 1
ATOM 770 N N . ALA A 1 103 ? 16.078 -4.761 -9.033 1.00 74.00 103 ALA A N 1
ATOM 771 C CA . ALA A 1 103 ? 15.560 -5.363 -10.258 1.00 74.00 103 ALA A CA 1
ATOM 772 C C . ALA A 1 103 ? 15.440 -4.337 -11.398 1.00 74.00 103 ALA A C 1
ATOM 774 O O . ALA A 1 103 ? 15.787 -4.643 -12.542 1.00 74.00 103 ALA A O 1
ATOM 775 N N . GLN A 1 104 ? 15.011 -3.107 -11.099 1.00 75.19 104 GLN A N 1
ATOM 776 C CA . GLN A 1 104 ? 14.974 -2.017 -12.076 1.00 75.19 104 GLN A CA 1
ATOM 777 C C . GLN A 1 104 ? 16.373 -1.654 -12.572 1.00 75.19 104 GLN A C 1
ATOM 779 O O . GLN A 1 104 ? 16.572 -1.553 -13.782 1.00 75.19 104 GLN A O 1
ATOM 784 N N . ALA A 1 105 ? 17.355 -1.527 -11.676 1.00 79.88 105 ALA A N 1
ATOM 785 C CA . ALA A 1 105 ? 18.736 -1.238 -12.060 1.00 79.88 105 ALA A CA 1
ATOM 786 C C . ALA A 1 105 ? 19.313 -2.317 -12.994 1.00 79.88 105 ALA A C 1
ATOM 788 O O . ALA A 1 105 ? 19.954 -1.992 -13.995 1.00 79.88 105 ALA A O 1
ATOM 789 N N . GLN A 1 106 ? 19.031 -3.597 -12.724 1.00 81.81 106 GLN A N 1
ATOM 790 C CA . GLN A 1 106 ? 19.442 -4.697 -13.603 1.00 81.81 106 GLN A CA 1
ATOM 791 C C . GLN A 1 106 ? 18.761 -4.639 -14.975 1.00 81.81 106 GLN A C 1
ATOM 793 O O . GLN A 1 106 ? 19.429 -4.815 -15.993 1.00 81.81 106 GLN A O 1
ATOM 79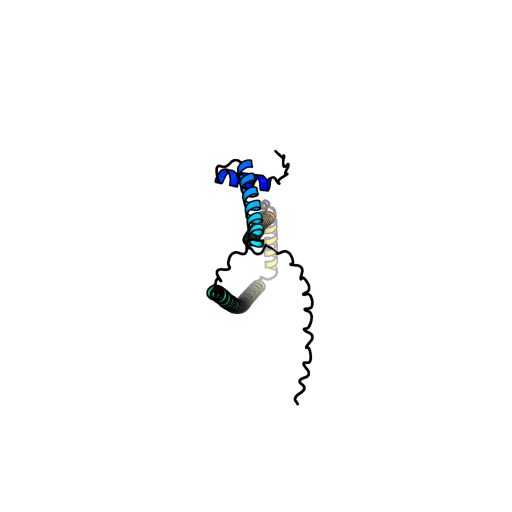8 N N . LEU A 1 107 ? 17.454 -4.366 -15.030 1.00 81.81 107 LEU A N 1
ATOM 799 C CA . LEU A 1 107 ? 16.730 -4.242 -16.299 1.00 81.81 107 LEU A CA 1
ATOM 800 C C . LEU A 1 107 ? 17.238 -3.069 -17.140 1.00 81.81 107 LEU A C 1
ATOM 802 O O . LEU A 1 107 ? 17.407 -3.218 -18.350 1.00 81.81 107 LEU A O 1
ATOM 806 N N . VAL A 1 108 ? 17.512 -1.925 -16.509 1.00 86.25 108 VAL A N 1
ATOM 807 C CA . VAL A 1 108 ? 18.097 -0.758 -17.183 1.00 86.25 108 VAL A CA 1
ATOM 808 C C . VAL A 1 108 ? 19.489 -1.088 -17.723 1.00 86.25 108 VAL A C 1
ATOM 810 O O . VAL A 1 108 ? 19.772 -0.745 -18.867 1.00 86.25 108 VAL A O 1
ATOM 813 N N . GLY A 1 109 ? 20.316 -1.812 -16.961 1.00 86.06 109 GLY A N 1
ATOM 814 C CA . GLY A 1 109 ? 21.622 -2.289 -17.428 1.00 86.06 109 GLY A CA 1
ATOM 815 C C . GLY A 1 109 ? 21.512 -3.191 -18.660 1.00 86.06 109 GLY A C 1
ATOM 816 O O . GLY A 1 109 ? 22.101 -2.896 -19.694 1.00 86.06 109 GLY A O 1
ATOM 817 N N . VAL A 1 110 ? 20.666 -4.226 -18.602 1.00 87.12 110 VAL A N 1
ATOM 818 C CA . VAL A 1 110 ? 20.451 -5.155 -19.729 1.00 87.12 110 VAL A CA 1
ATOM 819 C C . VAL A 1 110 ? 19.905 -4.438 -20.969 1.00 87.12 110 VAL A C 1
ATOM 821 O O . VAL A 1 110 ? 20.279 -4.770 -22.096 1.00 87.12 110 VAL A O 1
ATOM 824 N N . LEU A 1 111 ? 19.006 -3.466 -20.790 1.00 86.81 111 LEU A N 1
ATOM 825 C CA . LEU A 1 111 ? 18.505 -2.647 -21.894 1.00 86.81 111 LEU A CA 1
ATOM 826 C C . LEU A 1 111 ? 19.605 -1.754 -22.473 1.00 86.81 111 LEU A C 1
ATOM 828 O O . LEU A 1 111 ? 19.707 -1.669 -23.695 1.00 86.81 111 LEU A O 1
ATOM 832 N N . GLY A 1 112 ? 20.431 -1.143 -21.621 1.00 87.25 112 GLY A N 1
ATOM 833 C CA . GLY A 1 112 ? 21.596 -0.356 -22.025 1.00 87.25 112 GLY A CA 1
ATOM 834 C C . GLY A 1 112 ? 22.557 -1.170 -22.886 1.00 87.25 112 GLY A C 1
ATOM 835 O O . GLY A 1 112 ? 22.784 -0.811 -24.041 1.00 87.25 112 GLY A O 1
ATOM 836 N N . ASP A 1 113 ? 22.998 -2.326 -22.386 1.00 88.19 113 ASP A N 1
ATOM 837 C CA . ASP A 1 113 ? 23.906 -3.237 -23.096 1.00 88.19 113 ASP A CA 1
ATOM 838 C C . ASP A 1 113 ? 23.333 -3.664 -24.457 1.00 88.19 113 ASP A C 1
ATOM 840 O O . ASP A 1 113 ? 24.036 -3.755 -25.467 1.00 88.19 113 ASP A O 1
ATOM 844 N N . ARG A 1 114 ? 22.020 -3.916 -24.515 1.00 83.38 114 ARG A N 1
ATOM 845 C CA . ARG A 1 114 ? 21.344 -4.348 -25.743 1.00 83.38 114 ARG A CA 1
ATOM 846 C C . ARG A 1 114 ? 21.202 -3.218 -26.760 1.00 83.38 114 ARG A C 1
ATOM 848 O O . ARG A 1 114 ? 21.310 -3.474 -27.962 1.00 83.38 114 ARG A O 1
ATOM 855 N N . VAL A 1 115 ? 20.962 -1.993 -26.299 1.00 86.56 115 VAL A N 1
ATOM 856 C CA . VAL A 1 115 ? 20.934 -0.795 -27.148 1.00 86.56 115 VAL A CA 1
ATOM 857 C C . VAL A 1 115 ? 22.330 -0.509 -27.693 1.00 86.56 115 VAL A C 1
ATOM 859 O O . VAL A 1 115 ? 22.467 -0.303 -28.898 1.00 86.56 115 VAL A O 1
ATOM 862 N N . GLU A 1 116 ? 23.360 -0.586 -26.855 1.00 86.12 116 GLU A N 1
ATOM 863 C CA . GLU A 1 116 ? 24.753 -0.380 -27.257 1.00 86.12 116 GLU A CA 1
ATOM 864 C C . GLU A 1 116 ? 25.206 -1.429 -28.283 1.00 86.12 116 GLU A C 1
ATOM 866 O O . GLU A 1 116 ? 25.718 -1.083 -29.349 1.00 86.12 116 GLU A O 1
ATOM 871 N N . ALA A 1 117 ? 24.900 -2.709 -28.049 1.00 86.38 117 ALA A N 1
ATOM 872 C CA . ALA A 1 117 ? 25.169 -3.773 -29.016 1.00 86.38 117 ALA A CA 1
ATOM 873 C C . ALA A 1 117 ? 24.414 -3.573 -30.346 1.00 86.38 117 ALA A C 1
ATOM 875 O O . ALA A 1 117 ? 24.946 -3.858 -31.424 1.00 86.38 117 ALA A O 1
ATOM 876 N N . SER A 1 118 ? 23.175 -3.069 -30.294 1.00 85.00 118 SER A N 1
ATOM 877 C CA . SER A 1 118 ? 22.385 -2.769 -31.492 1.00 85.00 118 SER A CA 1
ATOM 878 C C . SER A 1 118 ? 22.950 -1.580 -32.273 1.00 85.00 118 SER A C 1
ATOM 880 O O . SER A 1 118 ? 22.990 -1.627 -33.504 1.00 85.00 118 SER A O 1
ATOM 882 N N . LEU A 1 119 ? 23.401 -0.533 -31.577 1.00 85.19 119 LEU A N 1
ATOM 883 C CA . LEU A 1 119 ? 24.061 0.634 -32.168 1.00 85.19 119 LEU A CA 1
ATOM 884 C C . LEU A 1 119 ? 25.372 0.232 -32.839 1.00 85.19 119 LEU A C 1
ATOM 886 O O . LEU A 1 119 ? 25.531 0.478 -34.032 1.00 85.19 119 LEU A O 1
ATOM 890 N N . ALA A 1 120 ? 26.240 -0.500 -32.138 1.00 81.75 120 ALA A N 1
ATOM 891 C CA . ALA A 1 120 ? 27.491 -1.009 -32.698 1.00 81.75 120 ALA A CA 1
ATOM 892 C C . ALA A 1 120 ? 27.248 -1.906 -33.929 1.00 81.75 120 ALA A C 1
ATOM 894 O O . ALA A 1 120 ? 27.954 -1.825 -34.939 1.00 81.75 120 ALA A O 1
ATOM 895 N N . GLY A 1 121 ? 26.202 -2.739 -33.890 1.00 84.12 121 GLY A N 1
ATOM 896 C CA . GLY A 1 121 ? 25.781 -3.550 -35.032 1.00 84.12 121 GLY A CA 1
ATOM 897 C C . GLY A 1 121 ? 25.302 -2.715 -36.226 1.00 84.12 121 GLY A C 1
ATOM 898 O O . GLY A 1 121 ? 25.608 -3.052 -37.377 1.00 84.12 121 GLY A O 1
ATOM 899 N N . HIS A 1 122 ? 24.575 -1.625 -35.976 1.00 76.44 122 HIS A N 1
ATOM 900 C CA . HIS A 1 122 ? 24.141 -0.692 -37.014 1.00 76.44 122 HIS A CA 1
ATOM 901 C C . HIS A 1 122 ? 25.302 0.103 -37.603 1.00 76.44 122 HIS A C 1
ATOM 903 O O . HIS A 1 122 ? 25.415 0.157 -38.826 1.00 76.44 122 HIS A O 1
ATOM 909 N N . GLU A 1 123 ? 26.196 0.637 -36.776 1.00 79.19 123 GLU A N 1
ATOM 910 C CA . GLU A 1 123 ? 27.404 1.337 -37.220 1.00 79.19 123 GLU A CA 1
ATOM 911 C C . GLU A 1 123 ? 28.291 0.430 -38.069 1.00 79.19 123 GLU A C 1
ATOM 913 O O . GLU A 1 123 ? 28.740 0.821 -39.145 1.00 79.19 123 GLU A O 1
ATOM 918 N N . HIS A 1 124 ? 28.468 -0.828 -37.662 1.00 80.38 124 HIS A N 1
ATOM 919 C CA . HIS A 1 124 ? 29.232 -1.792 -38.444 1.00 80.38 124 HIS A CA 1
ATOM 920 C C . HIS A 1 124 ? 28.576 -2.110 -39.800 1.00 80.38 124 HIS A C 1
ATOM 922 O O . HIS A 1 124 ? 29.269 -2.263 -40.812 1.00 80.38 124 HIS A O 1
ATOM 928 N N . ARG A 1 125 ? 27.238 -2.197 -39.857 1.00 79.31 125 ARG A N 1
ATOM 929 C CA . ARG A 1 125 ? 26.508 -2.361 -41.129 1.00 79.31 125 ARG A CA 1
ATOM 930 C C . ARG A 1 125 ? 26.626 -1.125 -42.010 1.00 79.31 125 ARG A C 1
ATOM 932 O O . ARG A 1 125 ? 26.882 -1.289 -43.199 1.00 79.31 125 ARG A O 1
ATOM 939 N N . LEU A 1 126 ? 26.480 0.069 -41.442 1.00 76.88 126 LEU A N 1
ATOM 940 C CA . LEU A 1 126 ? 26.629 1.331 -42.162 1.00 76.88 126 LEU A CA 1
ATOM 941 C C . LEU A 1 126 ? 28.052 1.484 -42.694 1.00 76.88 126 LEU A C 1
ATOM 943 O O . LEU A 1 126 ? 28.219 1.777 -43.870 1.00 76.88 126 LEU A O 1
ATOM 947 N N . GLY A 1 127 ? 29.073 1.173 -41.895 1.00 73.31 127 GLY A N 1
ATOM 948 C CA . GLY A 1 127 ? 30.469 1.160 -42.334 1.00 73.31 127 GLY A CA 1
ATOM 949 C C . GLY A 1 127 ? 30.712 0.182 -43.486 1.00 73.31 127 GLY A C 1
ATOM 950 O O . GLY A 1 127 ? 31.367 0.528 -44.466 1.00 73.31 127 GLY A O 1
ATOM 951 N N . LYS A 1 128 ? 30.116 -1.018 -43.438 1.00 78.38 128 LYS A N 1
ATOM 952 C CA . LYS A 1 128 ? 30.163 -1.977 -44.557 1.00 78.38 128 LYS A CA 1
ATOM 953 C C . LYS A 1 128 ? 29.402 -1.502 -45.793 1.00 78.38 128 LYS A C 1
ATOM 955 O O . LYS A 1 128 ? 29.814 -1.835 -46.898 1.00 78.38 128 LYS A O 1
ATOM 960 N N . GLN A 1 129 ? 28.294 -0.786 -45.629 1.00 75.94 129 GLN A N 1
ATOM 961 C CA . GLN A 1 129 ? 27.528 -0.224 -46.742 1.00 75.94 129 GLN A CA 1
ATOM 962 C C . GLN A 1 129 ? 28.267 0.955 -47.379 1.00 75.94 129 GLN A C 1
ATOM 964 O O . GLN A 1 129 ? 28.390 0.984 -48.597 1.00 75.94 129 GLN A O 1
ATOM 969 N N . LEU A 1 130 ? 28.842 1.846 -46.569 1.00 67.31 130 LEU A N 1
ATOM 970 C CA . LEU A 1 130 ? 29.689 2.957 -47.004 1.00 67.31 130 LEU A CA 1
ATOM 971 C C . LEU A 1 130 ? 30.935 2.454 -47.742 1.00 67.31 130 LEU A C 1
ATOM 973 O O . LEU A 1 130 ? 31.242 2.942 -48.821 1.00 67.31 130 LEU A O 1
ATOM 977 N N . ALA A 1 131 ? 31.596 1.412 -47.230 1.00 71.75 131 ALA A N 1
ATOM 978 C CA . ALA A 1 131 ? 32.741 0.784 -47.897 1.00 71.75 131 ALA A CA 1
ATOM 979 C C . ALA A 1 131 ? 32.374 0.027 -49.192 1.00 71.75 131 ALA A C 1
ATOM 981 O O . ALA A 1 131 ? 33.261 -0.371 -49.943 1.00 71.75 131 ALA A O 1
ATOM 982 N N . ARG A 1 132 ? 31.079 -0.211 -49.439 1.00 69.06 132 ARG A N 1
ATOM 983 C CA . ARG A 1 132 ? 30.544 -0.853 -50.651 1.00 69.06 132 ARG A CA 1
ATOM 984 C C . ARG A 1 132 ? 29.881 0.140 -51.605 1.00 69.06 132 ARG A C 1
ATOM 986 O O . ARG A 1 132 ? 29.369 -0.298 -52.636 1.00 69.06 132 ARG A O 1
ATOM 993 N N . LEU A 1 133 ? 29.859 1.435 -51.278 1.00 62.25 133 LEU A N 1
ATOM 994 C CA . LEU A 1 133 ? 29.373 2.444 -52.211 1.00 62.25 133 LEU A CA 1
ATOM 995 C C . LEU A 1 133 ? 30.295 2.457 -53.438 1.00 62.25 133 LEU A C 1
ATOM 997 O O . LEU A 1 133 ? 31.517 2.497 -53.271 1.00 62.25 133 LEU A O 1
ATOM 1001 N N . PRO A 1 134 ? 29.752 2.374 -54.663 1.00 58.44 134 PRO A N 1
ATOM 1002 C CA . PRO A 1 134 ? 30.585 2.389 -55.854 1.00 58.44 134 PRO A CA 1
ATOM 1003 C C . PRO A 1 134 ? 31.120 3.808 -56.099 1.00 58.44 134 PRO A C 1
ATOM 1005 O O . PRO A 1 134 ? 30.524 4.786 -55.649 1.00 58.44 134 PRO A O 1
ATOM 1008 N N . SER A 1 135 ? 32.245 3.911 -56.810 1.00 64.88 135 SER A N 1
ATOM 1009 C CA . SER A 1 135 ? 32.869 5.183 -57.207 1.00 64.88 135 SER A CA 1
ATOM 1010 C C . SER A 1 135 ? 31.869 6.153 -57.854 1.00 64.88 135 SER A C 1
ATOM 1012 O O . SER A 1 135 ? 30.907 5.693 -58.472 1.00 64.88 135 SER A O 1
ATOM 1014 N N . ASP A 1 136 ? 32.148 7.461 -57.745 1.00 57.19 136 ASP A N 1
ATOM 1015 C CA . ASP A 1 136 ? 31.326 8.651 -58.073 1.00 57.19 136 ASP A CA 1
ATOM 1016 C C . ASP A 1 136 ? 30.189 8.481 -59.099 1.00 57.19 136 ASP A C 1
ATOM 1018 O O . ASP A 1 136 ? 29.077 8.951 -58.876 1.00 57.19 136 ASP A O 1
ATOM 1022 N N . THR A 1 137 ? 30.404 7.726 -60.173 1.00 56.66 137 THR A N 1
ATOM 1023 C CA . THR A 1 137 ? 29.389 7.352 -61.172 1.00 56.66 137 THR A CA 1
ATOM 1024 C C . THR A 1 137 ? 28.129 6.665 -60.620 1.00 56.66 137 THR A C 1
ATOM 1026 O O . THR A 1 137 ? 27.043 6.873 -61.149 1.00 56.66 137 THR A O 1
ATOM 1029 N N . ALA A 1 138 ? 28.212 5.863 -59.552 1.00 58.81 138 ALA A N 1
ATOM 1030 C CA . ALA A 1 138 ? 27.013 5.233 -58.982 1.00 58.81 138 ALA A CA 1
ATOM 1031 C C . ALA A 1 138 ? 26.247 6.150 -58.022 1.00 58.81 138 ALA A C 1
ATOM 1033 O O . ALA A 1 138 ? 25.065 5.919 -57.763 1.00 58.81 138 ALA A O 1
ATOM 1034 N N . MET A 1 139 ? 26.906 7.185 -57.494 1.00 59.31 139 MET A N 1
ATOM 1035 C CA . MET A 1 139 ? 26.249 8.200 -56.675 1.00 59.31 139 MET A CA 1
ATOM 1036 C C . MET A 1 139 ? 25.310 9.051 -57.544 1.00 59.31 139 MET A C 1
ATOM 1038 O O . MET A 1 139 ? 24.201 9.354 -57.110 1.00 59.31 139 MET A O 1
ATOM 1042 N N . GLU A 1 140 ? 25.698 9.354 -58.789 1.00 67.62 140 GLU A N 1
ATOM 1043 C CA . GLU A 1 140 ? 24.844 10.047 -59.768 1.00 67.62 140 GLU A CA 1
ATOM 1044 C C . GLU A 1 140 ? 23.580 9.244 -60.117 1.00 67.62 140 GLU A C 1
ATOM 1046 O O . GLU A 1 140 ? 22.480 9.793 -60.090 1.00 67.62 140 GLU A O 1
ATOM 1051 N N . ASP A 1 141 ? 23.697 7.931 -60.333 1.00 66.69 141 ASP A N 1
ATOM 1052 C CA . ASP A 1 141 ? 22.538 7.058 -60.586 1.00 66.69 141 ASP A CA 1
ATOM 1053 C C . ASP A 1 141 ? 21.591 6.959 -59.376 1.00 66.69 141 ASP A C 1
ATOM 1055 O O . ASP A 1 141 ? 20.366 6.875 -59.526 1.00 66.69 141 ASP A O 1
ATOM 1059 N N . ILE A 1 142 ? 22.137 6.977 -58.154 1.00 64.81 142 ILE A N 1
ATOM 1060 C CA . ILE A 1 142 ? 21.341 6.987 -56.919 1.00 64.81 142 ILE A CA 1
ATOM 1061 C C . ILE A 1 142 ? 20.625 8.332 -56.752 1.00 64.81 142 ILE A C 1
ATOM 1063 O O . ILE A 1 142 ? 19.448 8.343 -56.386 1.00 64.81 142 ILE A O 1
ATOM 1067 N N . LEU A 1 143 ? 21.290 9.449 -57.057 1.00 73.25 143 LEU A N 1
ATOM 1068 C CA . LEU A 1 143 ? 20.687 10.784 -57.028 1.00 73.25 143 LEU A CA 1
ATOM 1069 C C . LEU A 1 143 ? 19.574 10.924 -58.075 1.00 73.25 143 LEU A C 1
ATOM 1071 O O . LEU A 1 143 ? 18.480 11.374 -57.733 1.00 73.25 143 LEU A O 1
ATOM 1075 N N . ALA A 1 144 ? 19.792 10.436 -59.298 1.00 74.00 144 ALA A N 1
ATOM 1076 C CA . ALA A 1 144 ? 18.773 10.419 -60.347 1.00 74.00 144 ALA A CA 1
ATOM 1077 C C . ALA A 1 144 ? 17.552 9.566 -59.952 1.00 74.00 144 ALA A C 1
ATOM 1079 O O . ALA A 1 144 ? 16.402 9.966 -60.157 1.00 74.00 144 ALA A O 1
ATOM 1080 N N . ARG A 1 145 ? 17.773 8.407 -59.311 1.00 69.62 145 ARG A N 1
ATOM 1081 C CA . ARG A 1 145 ? 16.681 7.575 -58.775 1.00 69.62 145 ARG A CA 1
ATOM 1082 C C . ARG A 1 145 ? 15.954 8.236 -57.607 1.00 69.62 145 ARG A C 1
ATOM 1084 O O . ARG A 1 145 ? 14.733 8.115 -57.535 1.00 69.62 145 ARG A O 1
ATOM 1091 N N . LEU A 1 146 ? 16.667 8.935 -56.723 1.00 68.25 146 LEU A N 1
ATOM 1092 C CA . LEU A 1 146 ? 16.073 9.681 -55.611 1.00 68.25 146 LEU A CA 1
ATOM 1093 C C . LEU A 1 146 ? 15.172 10.811 -56.115 1.00 68.25 146 LEU A C 1
ATOM 1095 O O . LEU A 1 146 ? 14.049 10.964 -55.627 1.00 68.25 146 LEU A O 1
ATOM 1099 N N . GLU A 1 147 ? 15.613 11.537 -57.138 1.00 76.00 147 GLU A N 1
ATOM 1100 C CA . GLU A 1 147 ? 14.826 12.582 -57.793 1.00 76.00 147 GLU A CA 1
ATOM 1101 C C . GLU A 1 147 ? 13.588 12.010 -58.500 1.00 76.00 147 GLU A C 1
ATOM 1103 O O . GLU A 1 147 ? 12.481 12.532 -58.368 1.00 76.00 147 GLU A O 1
ATOM 1108 N N . GLN A 1 148 ? 13.719 10.856 -59.153 1.00 73.69 148 GLN A N 1
ATOM 1109 C CA . GLN A 1 148 ? 12.570 10.169 -59.737 1.00 73.69 148 GLN A CA 1
ATOM 1110 C C . GLN A 1 148 ? 11.581 9.679 -58.661 1.00 73.69 148 GLN A C 1
ATOM 1112 O O . GLN A 1 148 ? 10.363 9.772 -58.842 1.00 73.69 148 GLN A O 1
ATOM 1117 N N . THR A 1 149 ? 12.068 9.191 -57.513 1.00 69.25 149 THR A N 1
ATOM 1118 C CA . THR A 1 149 ? 11.195 8.804 -56.392 1.00 69.25 149 THR A CA 1
ATOM 1119 C C . THR A 1 149 ? 10.527 9.996 -55.715 1.00 69.25 149 THR A C 1
ATOM 1121 O O . THR A 1 149 ? 9.359 9.874 -55.348 1.00 69.25 149 THR A O 1
ATOM 1124 N N . SER A 1 150 ? 11.191 11.151 -55.595 1.00 71.88 150 SER A N 1
ATOM 1125 C CA . SER A 1 150 ? 10.579 12.361 -55.029 1.00 71.88 150 SER A CA 1
ATOM 1126 C C . SER A 1 150 ? 9.469 12.899 -55.938 1.00 71.88 150 SER A C 1
ATOM 1128 O O . SER A 1 150 ? 8.383 13.229 -55.458 1.00 71.88 150 SER A O 1
ATOM 1130 N N . GLN A 1 151 ? 9.674 12.870 -57.258 1.00 74.19 151 GLN A N 1
ATOM 1131 C CA . GLN A 1 151 ? 8.647 13.218 -58.244 1.00 74.19 151 GLN A CA 1
ATOM 1132 C C . GLN A 1 151 ? 7.458 12.249 -58.233 1.00 74.19 151 GLN A C 1
ATOM 1134 O O . GLN A 1 151 ? 6.326 12.654 -58.497 1.00 74.19 151 GLN A O 1
ATOM 1139 N N . ASN A 1 152 ? 7.690 10.972 -57.920 1.00 72.75 152 ASN A N 1
ATOM 1140 C CA . ASN A 1 152 ? 6.618 9.990 -57.767 1.00 72.75 152 ASN A CA 1
ATOM 1141 C C . ASN A 1 152 ? 5.868 10.161 -56.439 1.00 72.75 152 ASN A C 1
ATOM 1143 O O . ASN A 1 152 ? 4.644 10.058 -56.430 1.00 72.75 152 ASN A O 1
ATOM 1147 N N . LEU A 1 153 ? 6.564 10.494 -55.347 1.00 56.25 153 LEU A N 1
ATOM 1148 C CA . LEU A 1 153 ? 5.959 10.830 -54.051 1.00 56.25 153 LEU A CA 1
ATOM 1149 C C . LEU A 1 153 ? 5.090 12.092 -54.129 1.00 56.25 153 LEU A C 1
ATOM 1151 O O . LEU A 1 153 ? 4.024 12.129 -53.524 1.00 56.25 153 LEU A O 1
ATOM 1155 N N . ALA A 1 154 ? 5.480 13.078 -54.940 1.00 65.88 154 ALA A N 1
ATOM 1156 C CA . ALA A 1 154 ? 4.676 14.273 -55.206 1.00 65.88 154 ALA A CA 1
ATOM 1157 C C . ALA A 1 154 ? 3.366 13.986 -55.972 1.00 65.88 154 ALA A C 1
ATOM 1159 O O . ALA A 1 154 ? 2.474 14.832 -56.001 1.00 65.88 154 ALA A O 1
ATOM 1160 N N . LYS A 1 155 ? 3.240 12.804 -56.593 1.00 71.69 155 LYS A N 1
ATOM 1161 C CA . LYS A 1 155 ? 2.031 12.353 -57.304 1.00 71.69 155 LYS A CA 1
ATOM 1162 C C . LYS A 1 155 ? 1.120 11.473 -56.445 1.00 71.69 155 LYS A C 1
ATOM 1164 O O . LYS A 1 155 ? 0.045 11.103 -56.918 1.00 71.69 155 LYS A O 1
ATOM 1169 N N . LEU A 1 156 ? 1.520 11.111 -55.221 1.00 54.12 156 LEU A N 1
ATOM 1170 C CA . LEU A 1 156 ? 0.634 10.376 -54.322 1.00 54.12 156 LEU A CA 1
ATOM 1171 C C . LEU A 1 156 ? -0.457 11.305 -53.760 1.00 54.12 156 LEU A C 1
ATOM 1173 O O . LEU A 1 156 ? -0.172 12.457 -53.428 1.00 54.12 156 LEU A O 1
ATOM 1177 N N . PRO A 1 157 ? -1.705 10.818 -53.631 1.00 68.12 157 PRO A N 1
ATOM 1178 C CA . PRO A 1 157 ? -2.757 11.560 -52.949 1.00 68.12 157 PRO A CA 1
ATOM 1179 C C . PRO A 1 157 ? -2.346 11.834 -51.491 1.00 68.12 157 PRO A C 1
ATOM 1181 O O . PRO A 1 157 ? -1.647 11.006 -50.895 1.00 68.12 157 PRO A O 1
ATOM 1184 N N . PRO A 1 158 ? -2.759 12.976 -50.908 1.00 65.31 158 PRO A N 1
ATOM 1185 C CA . PRO A 1 158 ? -2.400 13.322 -49.539 1.00 65.31 158 PRO A CA 1
ATOM 1186 C C . PRO A 1 158 ? -2.823 12.195 -48.587 1.00 65.31 158 PRO A C 1
ATOM 1188 O O . PRO A 1 158 ? -3.900 11.615 -48.774 1.00 65.31 158 PRO A O 1
ATOM 1191 N N . PRO A 1 159 ? -1.988 11.857 -47.586 1.00 55.88 159 PRO A N 1
ATOM 1192 C CA . PRO A 1 159 ? -2.328 10.807 -46.642 1.00 55.88 159 PRO A CA 1
ATOM 1193 C C . PRO A 1 159 ? -3.643 11.159 -45.934 1.00 55.88 159 PRO A C 1
ATOM 1195 O O . PRO A 1 159 ? -3.903 12.340 -45.676 1.00 55.88 159 PRO A O 1
ATOM 1198 N N . PRO A 1 160 ? -4.482 10.157 -45.612 1.00 58.84 160 PRO A N 1
ATOM 1199 C CA . PRO A 1 160 ? -5.650 10.392 -44.776 1.00 58.84 160 PRO A CA 1
ATOM 1200 C C . PRO A 1 160 ? -5.198 11.059 -43.467 1.00 58.84 160 PRO A C 1
ATOM 1202 O O . PRO A 1 160 ? -4.098 10.757 -42.990 1.00 58.84 160 PRO A O 1
ATOM 1205 N N . PRO A 1 161 ? -6.004 11.971 -42.894 1.00 61.56 161 PRO A N 1
ATOM 1206 C CA . PRO A 1 161 ? -5.632 12.664 -41.669 1.00 61.56 161 PRO A CA 1
ATOM 1207 C C . PRO A 1 161 ? -5.267 11.629 -40.602 1.00 61.56 161 PRO A C 1
ATOM 1209 O O . PRO A 1 161 ? -6.053 10.727 -40.303 1.00 61.56 161 PRO A O 1
ATOM 1212 N N . LEU A 1 162 ? -4.040 11.731 -40.081 1.00 57.22 162 LEU A N 1
ATOM 1213 C CA . LEU A 1 162 ? -3.611 10.924 -38.948 1.00 57.22 162 LEU A CA 1
ATOM 1214 C C . LEU A 1 162 ? -4.586 11.175 -37.800 1.00 57.22 162 LEU A C 1
ATOM 1216 O O . LEU A 1 162 ? -4.916 12.320 -37.505 1.00 57.22 162 LEU A O 1
ATOM 1220 N N . ILE A 1 163 ? -5.049 10.086 -37.187 1.00 61.00 163 ILE A N 1
ATOM 1221 C CA . ILE A 1 163 ? -5.929 10.100 -36.019 1.00 61.00 163 ILE A CA 1
ATOM 1222 C C . ILE A 1 163 ? -5.360 11.092 -35.003 1.00 61.00 163 ILE A C 1
ATOM 1224 O O . ILE A 1 163 ? -4.232 10.924 -34.537 1.00 61.00 163 ILE A O 1
ATOM 1228 N N . ASP A 1 164 ? -6.144 12.125 -34.698 1.00 56.75 164 ASP A N 1
ATOM 1229 C CA . ASP A 1 164 ? -5.756 13.227 -33.827 1.00 56.75 164 ASP A CA 1
ATOM 1230 C C . ASP A 1 164 ? -5.249 12.685 -32.475 1.00 56.75 164 ASP A C 1
ATOM 1232 O O . ASP A 1 164 ? -6.033 12.092 -31.718 1.00 56.75 164 ASP A O 1
ATOM 1236 N N . PRO A 1 165 ? -3.963 12.882 -32.119 1.00 55.72 165 PRO A N 1
ATOM 1237 C CA . PRO A 1 165 ? -3.399 12.392 -30.857 1.00 55.72 165 PRO A CA 1
ATOM 1238 C C . PRO A 1 165 ? -4.051 13.051 -29.629 1.00 55.72 165 PRO A C 1
ATOM 1240 O O . PRO A 1 165 ? -3.978 12.519 -28.520 1.00 55.72 165 PRO A O 1
ATOM 1243 N N . SER A 1 166 ? -4.750 14.173 -29.827 1.00 57.47 166 SER A N 1
ATOM 1244 C CA . SER A 1 166 ? -5.576 14.832 -28.812 1.00 57.47 166 SER A CA 1
ATOM 1245 C C . SER A 1 166 ? -6.745 13.955 -28.342 1.00 57.47 166 SER A C 1
ATOM 1247 O O . SER A 1 166 ? -7.124 14.030 -27.173 1.00 57.47 166 SER A O 1
ATOM 1249 N N . SER A 1 167 ? -7.269 13.069 -29.197 1.00 60.97 167 SER A N 1
ATOM 1250 C CA . SER A 1 167 ? -8.386 12.179 -28.852 1.00 60.97 167 SER A CA 1
ATOM 1251 C C . SER A 1 167 ? -7.980 11.060 -27.884 1.00 60.97 167 SER A C 1
ATOM 1253 O O . SER A 1 167 ? -8.721 10.755 -26.949 1.00 60.97 167 SER A O 1
ATOM 1255 N N . LEU A 1 168 ? -6.776 10.501 -28.047 1.00 62.53 168 LEU A N 1
ATOM 1256 C CA . LEU A 1 168 ? -6.233 9.478 -27.148 1.00 62.53 168 LEU A CA 1
ATOM 1257 C C . LEU A 1 168 ? -5.862 10.070 -25.787 1.00 62.53 168 LEU A C 1
ATOM 1259 O O . LEU A 1 168 ? -6.158 9.470 -24.753 1.00 62.53 168 LEU A O 1
ATOM 1263 N N . PHE A 1 169 ? -5.280 11.271 -25.772 1.00 64.12 169 PHE A N 1
ATOM 1264 C CA . PHE A 1 169 ? -4.970 11.969 -24.526 1.00 64.12 169 PHE A CA 1
ATOM 1265 C C . PHE A 1 169 ? -6.242 12.376 -23.765 1.00 64.12 169 PHE A C 1
ATOM 1267 O O . PHE A 1 169 ? -6.311 12.203 -22.550 1.00 64.12 169 PHE A O 1
ATOM 1274 N N . ALA A 1 170 ? -7.284 12.835 -24.469 1.00 59.50 170 ALA A N 1
ATOM 1275 C CA . ALA A 1 170 ? -8.575 13.162 -23.862 1.00 59.50 170 ALA A CA 1
ATOM 1276 C C . ALA A 1 170 ? -9.268 11.930 -23.252 1.00 59.50 170 ALA A C 1
ATOM 1278 O O . ALA A 1 170 ? -9.818 12.018 -22.153 1.00 59.50 170 ALA A O 1
ATOM 1279 N N . GLN A 1 171 ? -9.197 10.769 -23.914 1.00 66.94 171 GLN A N 1
ATOM 1280 C CA . GLN A 1 171 ? -9.724 9.514 -23.363 1.00 66.94 171 GLN A CA 1
ATOM 1281 C C . GLN A 1 171 ? -8.955 9.072 -22.111 1.00 66.94 171 GLN A C 1
ATOM 1283 O O . GLN A 1 171 ? -9.574 8.708 -21.111 1.00 66.94 171 GLN A O 1
ATOM 1288 N N . PHE A 1 172 ? -7.623 9.174 -22.118 1.00 70.62 172 PHE A N 1
ATOM 1289 C CA . PHE A 1 172 ? -6.806 8.881 -20.937 1.00 70.62 172 PHE A CA 1
ATOM 1290 C C . PHE A 1 172 ? -7.098 9.830 -19.769 1.00 70.62 172 PHE A C 1
ATOM 1292 O O . PHE A 1 172 ? -7.263 9.377 -18.635 1.00 70.62 172 PHE A O 1
ATOM 1299 N N . ALA A 1 173 ? -7.215 11.131 -20.041 1.00 66.19 173 ALA A N 1
ATOM 1300 C CA . ALA A 1 173 ? -7.536 12.132 -19.030 1.00 66.19 173 ALA A CA 1
ATOM 1301 C C . ALA A 1 173 ? -8.918 11.888 -18.397 1.00 66.19 173 ALA A C 1
ATOM 1303 O O . ALA A 1 173 ? -9.062 12.001 -17.180 1.00 66.19 173 ALA A O 1
ATOM 1304 N N . ALA A 1 174 ? -9.917 11.487 -19.192 1.00 64.88 174 ALA A N 1
ATOM 1305 C CA . ALA A 1 174 ? -11.252 11.156 -18.694 1.00 64.88 174 ALA A CA 1
ATOM 1306 C C . ALA A 1 174 ? -11.251 9.907 -17.794 1.00 64.88 174 ALA A C 1
ATOM 1308 O O . ALA A 1 174 ? -11.871 9.914 -16.728 1.00 64.88 174 ALA A O 1
ATOM 1309 N N . ILE A 1 175 ? -10.515 8.857 -18.178 1.00 75.31 175 ILE A N 1
ATOM 1310 C CA . ILE A 1 175 ? -10.368 7.639 -17.363 1.00 75.31 175 ILE A CA 1
ATOM 1311 C C . ILE A 1 175 ? -9.671 7.967 -16.037 1.00 75.31 175 ILE A C 1
ATOM 1313 O O . ILE A 1 175 ? -10.116 7.531 -14.973 1.00 75.31 175 ILE A O 1
ATOM 1317 N N . PHE A 1 176 ? -8.613 8.777 -16.084 1.00 76.88 176 PHE A N 1
ATOM 1318 C CA . PHE A 1 176 ? -7.860 9.168 -14.896 1.00 76.88 176 PHE A CA 1
ATOM 1319 C C . PHE A 1 176 ? -8.696 10.029 -13.938 1.00 76.88 176 PHE A C 1
ATOM 1321 O O . PHE A 1 176 ? -8.722 9.770 -12.735 1.00 76.88 176 PHE A O 1
ATOM 1328 N N . ALA A 1 177 ? -9.444 11.003 -14.465 1.00 73.19 177 ALA A N 1
ATOM 1329 C CA . ALA A 1 177 ? -10.357 11.824 -13.674 1.00 73.19 177 ALA A CA 1
ATOM 1330 C C . ALA A 1 177 ? -11.465 10.984 -13.012 1.00 73.19 177 ALA A C 1
ATOM 1332 O O . ALA A 1 177 ? -11.771 11.184 -11.836 1.00 73.19 177 ALA A O 1
ATOM 1333 N N . GLY A 1 178 ? -12.021 10.001 -13.731 1.00 78.06 178 GLY A N 1
ATOM 1334 C CA . GLY A 1 178 ? -13.012 9.070 -13.186 1.00 78.06 178 GLY A CA 1
ATOM 1335 C C . GLY A 1 178 ? -12.460 8.208 -12.046 1.00 78.06 178 GLY A C 1
ATOM 1336 O O . GLY A 1 178 ? -13.111 8.063 -11.009 1.00 78.06 178 GLY A O 1
ATOM 1337 N N . ALA A 1 179 ? -11.237 7.692 -12.193 1.00 74.88 179 ALA A N 1
ATOM 1338 C CA . ALA A 1 179 ? -10.574 6.916 -11.146 1.00 74.88 179 ALA A CA 1
ATOM 1339 C C . ALA A 1 179 ? -10.307 7.757 -9.884 1.00 74.88 179 ALA A C 1
ATOM 1341 O O . ALA A 1 179 ? -10.532 7.294 -8.765 1.00 74.88 179 ALA A O 1
ATOM 1342 N N . LEU A 1 180 ? -9.887 9.012 -10.055 1.00 78.62 180 LEU A N 1
ATOM 1343 C CA . LEU A 1 180 ? -9.581 9.917 -8.947 1.00 78.62 180 LEU A CA 1
ATOM 1344 C C . LEU A 1 180 ? -10.847 10.324 -8.172 1.00 78.62 180 LEU A C 1
ATOM 1346 O O . LEU A 1 180 ? -10.844 10.333 -6.939 1.00 78.62 180 LEU A O 1
ATOM 1350 N N . LEU A 1 181 ? -11.958 10.555 -8.881 1.00 80.75 181 LEU A N 1
ATOM 1351 C CA . LEU A 1 181 ? -13.271 10.790 -8.274 1.00 80.75 181 LEU A CA 1
ATOM 1352 C C . LEU A 1 181 ? -13.740 9.577 -7.450 1.00 80.75 181 LEU A C 1
ATOM 1354 O O . LEU A 1 181 ? -14.223 9.739 -6.328 1.00 80.75 181 LEU A O 1
ATOM 1358 N N . ALA A 1 182 ? -13.564 8.359 -7.972 1.00 75.19 182 ALA A N 1
ATOM 1359 C CA . ALA A 1 182 ? -13.946 7.132 -7.274 1.00 75.19 182 ALA A CA 1
ATOM 1360 C C . ALA A 1 182 ? -13.160 6.940 -5.964 1.00 75.19 182 ALA A C 1
ATOM 1362 O O . ALA A 1 182 ? -13.748 6.585 -4.940 1.00 75.19 182 ALA A O 1
ATOM 1363 N N . VAL A 1 183 ? -11.857 7.243 -5.966 1.00 79.00 183 VAL A N 1
ATOM 1364 C CA . VAL A 1 183 ? -11.017 7.199 -4.758 1.00 79.00 183 VAL A CA 1
ATOM 1365 C C . VAL A 1 183 ? -11.474 8.231 -3.725 1.00 79.00 183 VAL A C 1
ATOM 1367 O O . VAL A 1 183 ? -11.594 7.897 -2.546 1.00 79.00 183 VAL A O 1
ATOM 1370 N N . MET A 1 184 ? -11.791 9.460 -4.145 1.00 78.62 184 MET A N 1
ATOM 1371 C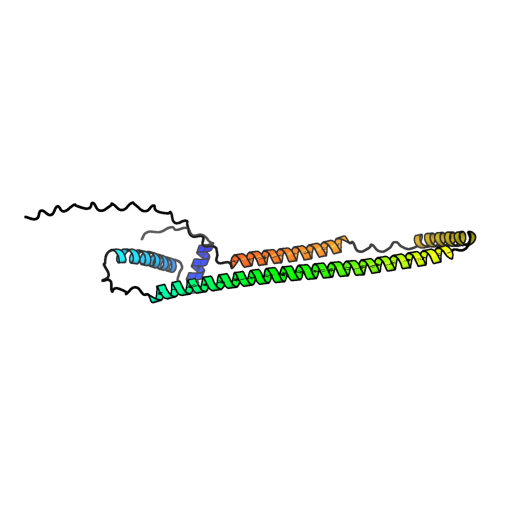 CA . MET A 1 184 ? -12.278 10.496 -3.225 1.00 78.62 184 MET A CA 1
ATOM 1372 C C . MET A 1 184 ? -13.634 10.147 -2.601 1.00 78.62 184 MET A C 1
ATOM 1374 O O . MET A 1 184 ? -13.825 10.344 -1.400 1.00 78.62 184 MET A O 1
ATOM 1378 N N . LEU A 1 185 ? -14.563 9.587 -3.380 1.00 79.06 185 LEU A N 1
ATOM 1379 C CA . LEU A 1 185 ? -15.859 9.138 -2.863 1.00 79.06 185 LEU A CA 1
ATOM 1380 C C . LEU A 1 185 ? -15.704 7.978 -1.874 1.00 79.06 185 LEU A C 1
ATOM 1382 O O . LEU A 1 185 ? -16.337 7.981 -0.818 1.00 79.06 185 LEU A O 1
ATOM 1386 N N . PHE A 1 186 ? -14.826 7.020 -2.179 1.00 75.69 186 PHE A N 1
ATOM 1387 C CA . PHE A 1 186 ? -14.515 5.913 -1.278 1.00 75.69 186 PHE A CA 1
ATOM 1388 C C . PHE A 1 186 ? -13.892 6.404 0.039 1.00 75.69 186 PHE A C 1
ATOM 1390 O O . PHE A 1 186 ? -14.288 5.963 1.119 1.00 75.69 186 PHE A O 1
ATOM 1397 N N . TRP A 1 187 ? -12.985 7.382 -0.035 1.00 73.31 187 TRP A N 1
ATOM 1398 C CA . TRP A 1 187 ? -12.370 8.012 1.135 1.00 73.31 187 TRP A CA 1
ATOM 1399 C C . TRP A 1 187 ? -13.392 8.767 2.002 1.00 73.31 187 TRP A C 1
ATOM 1401 O O . TRP A 1 187 ? -13.434 8.593 3.221 1.00 73.31 187 TRP A O 1
ATOM 1411 N N . GLY A 1 188 ? -14.277 9.555 1.385 1.00 72.44 188 GLY A N 1
ATOM 1412 C CA . GLY A 1 188 ? -15.361 10.244 2.094 1.00 72.44 188 GLY A CA 1
ATOM 1413 C C . GLY A 1 188 ? -16.344 9.276 2.762 1.00 72.44 188 GLY A C 1
ATOM 1414 O O . GLY A 1 188 ? -16.809 9.524 3.875 1.00 72.44 188 GLY A O 1
ATOM 1415 N N . MET A 1 189 ? -16.614 8.137 2.121 1.00 79.38 189 MET A N 1
ATOM 1416 C CA . MET A 1 189 ? -17.450 7.081 2.687 1.00 79.38 189 MET A CA 1
ATOM 1417 C C . MET A 1 189 ? -16.784 6.430 3.911 1.00 79.38 189 MET A C 1
ATOM 1419 O O . MET A 1 189 ? -17.444 6.279 4.936 1.00 79.38 189 MET A O 1
ATOM 1423 N N . LEU A 1 190 ? -15.478 6.140 3.858 1.00 70.56 190 LEU A N 1
ATOM 1424 C CA . LEU A 1 190 ? -14.694 5.621 4.991 1.00 70.56 190 LEU A CA 1
ATOM 1425 C C . LEU A 1 190 ? -14.728 6.545 6.216 1.00 70.56 190 LEU A C 1
ATOM 1427 O O . LEU A 1 190 ? -14.917 6.073 7.336 1.00 70.56 190 LEU A O 1
ATOM 1431 N N . HIS A 1 191 ? -14.627 7.861 6.017 1.00 66.69 191 HIS A N 1
ATOM 1432 C CA . HIS A 1 191 ? -14.730 8.821 7.120 1.00 66.69 191 HIS A CA 1
ATOM 1433 C C . HIS A 1 191 ? -16.128 8.889 7.737 1.00 66.69 191 HIS A C 1
ATOM 1435 O O . HIS A 1 191 ? -16.252 9.128 8.936 1.00 66.69 191 HIS A O 1
ATOM 1441 N N . ARG A 1 192 ? -17.177 8.618 6.957 1.00 63.00 192 ARG A N 1
ATOM 1442 C CA . ARG A 1 192 ? -18.559 8.582 7.454 1.00 63.00 192 ARG A CA 1
ATOM 1443 C C . ARG A 1 192 ? -18.846 7.369 8.346 1.00 63.00 192 ARG A C 1
ATOM 1445 O O . ARG A 1 192 ? -19.785 7.413 9.133 1.00 63.00 192 ARG A O 1
ATOM 1452 N N . PHE A 1 193 ? -18.033 6.316 8.240 1.00 59.97 193 PHE A N 1
ATOM 1453 C CA . PHE A 1 193 ? -18.093 5.127 9.095 1.00 59.97 193 PHE A CA 1
ATOM 1454 C C . PHE A 1 193 ? -17.076 5.144 10.245 1.00 59.97 193 PHE A C 1
ATOM 1456 O O . PHE A 1 193 ? -17.014 4.171 10.993 1.00 59.97 193 PHE A O 1
ATOM 1463 N N . SER A 1 194 ? -16.302 6.222 10.423 1.00 48.25 194 SER A N 1
ATOM 1464 C CA . SER A 1 194 ? -15.408 6.364 11.575 1.00 48.25 194 SER A CA 1
ATOM 1465 C C . SER A 1 194 ? -16.176 6.952 12.771 1.00 48.25 194 SER A C 1
ATOM 1467 O O . SER A 1 194 ? -16.567 8.119 12.721 1.00 48.25 194 SER A O 1
ATOM 1469 N N . PRO A 1 195 ? -16.401 6.198 13.864 1.00 53.41 195 PRO A N 1
ATOM 1470 C CA . PRO A 1 195 ? -17.182 6.645 15.023 1.00 53.41 195 PRO A CA 1
ATOM 1471 C C . PRO A 1 195 ? -16.434 7.638 15.941 1.00 53.41 195 PRO A C 1
ATOM 1473 O O . PRO A 1 195 ? -16.781 7.788 17.108 1.00 53.41 195 PRO A O 1
ATOM 1476 N N . ALA A 1 196 ? -15.417 8.346 15.444 1.00 53.97 196 ALA A N 1
ATOM 1477 C CA . ALA A 1 196 ? -14.550 9.222 16.241 1.00 53.97 196 ALA A CA 1
ATOM 1478 C C . ALA A 1 196 ? -15.040 10.686 16.333 1.00 53.97 196 ALA A C 1
ATOM 1480 O O . ALA A 1 196 ? -14.236 11.611 16.410 1.00 53.97 196 ALA A O 1
ATOM 1481 N N . GLY A 1 197 ? -16.356 10.910 16.296 1.00 50.69 197 GLY A N 1
ATOM 1482 C CA . GLY A 1 197 ? -16.962 12.238 16.145 1.00 50.69 197 GLY A CA 1
ATOM 1483 C C . GLY A 1 197 ? -18.006 12.616 17.196 1.00 50.69 197 GLY A C 1
ATOM 1484 O O . GLY A 1 197 ? -18.929 13.350 16.871 1.00 50.69 197 GLY A O 1
ATOM 1485 N N . GLN A 1 198 ? -17.900 12.130 18.434 1.00 51.91 198 GLN A N 1
ATOM 1486 C CA . GLN A 1 198 ? -18.477 12.832 19.586 1.00 51.91 198 GLN A CA 1
ATOM 1487 C C . GLN A 1 198 ? -17.317 13.411 20.389 1.00 51.91 198 GLN A C 1
ATOM 1489 O O . GLN A 1 198 ? -16.821 12.813 21.339 1.00 51.91 198 GLN A O 1
ATOM 1494 N N . ALA A 1 199 ? -16.839 14.568 19.930 1.00 51.62 199 ALA A N 1
ATOM 1495 C CA . ALA A 1 199 ? -15.995 15.433 20.730 1.00 51.62 199 ALA A CA 1
ATOM 1496 C C . ALA A 1 199 ? -16.804 15.834 21.969 1.00 51.62 199 ALA A C 1
ATOM 1498 O O . ALA A 1 199 ? -17.759 16.603 21.873 1.00 51.62 199 ALA A O 1
ATOM 1499 N N . GLY A 1 200 ? -16.458 15.238 23.110 1.00 49.78 200 GLY A N 1
ATOM 1500 C CA . GLY A 1 200 ? -16.957 15.665 24.406 1.00 49.78 200 GLY A CA 1
ATOM 1501 C C . GLY A 1 200 ? -16.617 17.134 24.618 1.00 49.78 200 GLY A C 1
ATOM 1502 O O . GLY A 1 200 ? -15.499 17.570 24.332 1.00 49.78 200 GLY A O 1
ATOM 1503 N N . GLU A 1 201 ? -17.598 17.894 25.094 1.00 52.28 201 GLU A N 1
ATOM 1504 C CA . GLU A 1 201 ? -17.373 19.242 25.592 1.00 52.28 201 GLU A CA 1
ATOM 1505 C C . GLU A 1 201 ? -16.225 19.240 26.618 1.00 52.28 201 GLU A C 1
ATOM 1507 O O . GLU A 1 201 ? -16.104 18.299 27.413 1.00 52.28 201 GLU A O 1
ATOM 1512 N N . PRO A 1 202 ? -15.367 20.274 26.625 1.00 50.31 202 PRO A N 1
ATOM 1513 C CA . PRO A 1 202 ? -14.324 20.399 27.627 1.00 50.31 202 PRO A CA 1
ATOM 1514 C C . PRO A 1 202 ? -14.978 20.580 28.999 1.00 50.31 202 PRO A C 1
ATOM 1516 O O . PRO A 1 202 ? -15.520 21.638 29.314 1.00 50.31 202 PRO A O 1
ATOM 1519 N N . VAL A 1 203 ? -14.920 19.539 29.829 1.00 54.69 203 VAL A N 1
ATOM 1520 C CA . VAL A 1 203 ? -15.274 19.630 31.245 1.00 54.69 203 VAL A CA 1
ATOM 1521 C C . VAL A 1 203 ? -14.341 20.660 31.875 1.00 54.69 203 VAL A C 1
ATOM 1523 O O . VAL A 1 203 ? -13.131 20.446 31.965 1.00 54.69 203 VAL A O 1
ATOM 1526 N N . ALA A 1 204 ? -14.906 21.800 32.272 1.00 51.56 204 ALA A N 1
ATOM 1527 C CA . ALA A 1 204 ? -14.200 22.827 33.016 1.00 51.56 204 ALA A CA 1
ATOM 1528 C C . ALA A 1 204 ? -13.616 22.201 34.290 1.00 51.56 204 ALA A C 1
ATOM 1530 O O . ALA A 1 204 ? -14.340 21.661 35.128 1.00 51.56 204 ALA A O 1
ATOM 1531 N N . PHE A 1 205 ? -12.292 22.246 34.404 1.00 51.44 205 PHE A N 1
ATOM 1532 C CA . PHE A 1 205 ? -11.556 21.803 35.576 1.00 51.44 205 PHE A CA 1
ATOM 1533 C C . PHE A 1 205 ? -11.929 22.732 36.739 1.00 51.44 205 PHE A C 1
ATOM 1535 O O . PHE A 1 205 ? -11.483 23.875 36.803 1.00 51.44 205 PHE A O 1
ATOM 1542 N N . VAL A 1 206 ? -12.829 22.275 37.609 1.00 61.34 206 VAL A N 1
ATOM 1543 C CA . VAL A 1 206 ? -13.161 22.965 38.857 1.00 61.34 206 VAL A CA 1
ATOM 1544 C C . VAL A 1 206 ? -11.971 22.792 39.794 1.00 61.34 206 VAL A C 1
ATOM 1546 O O . VAL A 1 206 ? -11.637 21.667 40.168 1.00 61.34 206 VAL A O 1
ATOM 1549 N N . ASP A 1 207 ? -11.328 23.904 40.150 1.00 58.12 207 ASP A N 1
ATOM 1550 C CA . ASP A 1 207 ? -10.241 23.931 41.126 1.00 58.12 207 ASP A CA 1
ATOM 1551 C C . ASP A 1 207 ? -10.681 23.264 42.445 1.00 58.12 207 ASP A C 1
ATOM 1553 O O . ASP A 1 207 ? -11.719 23.631 43.011 1.00 58.12 207 ASP A O 1
ATOM 1557 N N . PRO A 1 208 ? -9.916 22.293 42.975 1.00 60.31 208 PRO A N 1
ATOM 1558 C CA . PRO A 1 208 ? -10.221 21.695 44.264 1.00 60.31 208 PRO A CA 1
ATOM 1559 C C . PRO A 1 208 ? -10.027 22.737 45.373 1.00 60.31 208 PRO A C 1
ATOM 1561 O O . PRO A 1 208 ? -8.925 23.241 45.593 1.00 60.31 208 PRO A O 1
ATOM 1564 N N . GLN A 1 209 ? -11.107 23.047 46.097 1.00 64.50 209 GLN A N 1
ATOM 1565 C CA . GLN A 1 209 ? -11.033 23.875 47.298 1.00 64.50 209 GLN A CA 1
ATOM 1566 C C . GLN A 1 209 ? -10.047 23.276 48.320 1.00 64.50 209 GLN A C 1
ATOM 1568 O O . GLN A 1 209 ? -10.089 22.070 48.579 1.00 64.50 209 GLN A O 1
ATOM 1573 N N . PRO A 1 210 ? -9.200 24.104 48.958 1.00 60.72 210 PRO A N 1
ATOM 1574 C CA . PRO A 1 210 ? -8.292 23.642 49.996 1.00 60.72 210 PRO A CA 1
ATOM 1575 C C . PRO A 1 210 ? -9.075 23.231 51.250 1.00 60.72 210 PRO A C 1
ATOM 1577 O O . PRO A 1 210 ? -9.730 24.044 51.902 1.00 60.72 210 PRO A O 1
ATOM 1580 N N . THR A 1 211 ? -8.981 21.951 51.606 1.00 69.75 211 THR A N 1
ATOM 1581 C CA . THR A 1 211 ? -9.467 21.400 52.877 1.00 69.75 211 THR A CA 1
ATOM 1582 C C . THR A 1 211 ? -8.811 22.098 54.077 1.00 69.75 211 THR A C 1
ATOM 1584 O O . THR A 1 211 ? -7.583 22.214 54.102 1.00 69.75 211 THR A O 1
ATOM 1587 N N . PRO A 1 212 ? -9.580 22.513 55.103 1.00 60.78 212 PRO A N 1
ATOM 1588 C CA . PRO A 1 212 ? -9.026 23.113 56.310 1.00 60.78 212 PRO A CA 1
ATOM 1589 C C . PRO A 1 212 ? -8.261 22.077 57.143 1.00 60.78 212 PRO A C 1
ATOM 1591 O O . PRO A 1 212 ? -8.760 20.998 57.466 1.00 60.78 212 PRO A O 1
ATOM 1594 N N . THR A 1 213 ? -7.030 22.430 57.500 1.00 66.88 213 THR A N 1
ATOM 1595 C CA . THR A 1 213 ? -6.118 21.654 58.341 1.00 66.88 213 THR A CA 1
ATOM 1596 C C . THR A 1 213 ? -6.707 21.453 59.746 1.00 66.88 213 THR A C 1
ATOM 1598 O O . THR A 1 213 ? -7.141 22.429 60.360 1.00 66.88 213 THR A O 1
ATOM 1601 N N . PRO A 1 214 ? -6.700 20.233 60.314 1.00 57.22 214 PRO A N 1
ATOM 1602 C CA . PRO A 1 214 ? -7.139 20.021 61.687 1.00 57.22 214 PRO A CA 1
ATOM 1603 C C . PRO A 1 214 ? -6.114 20.588 62.680 1.00 57.22 214 PRO A C 1
ATOM 1605 O O . PRO A 1 214 ? -4.966 20.148 62.757 1.00 57.22 214 PRO A O 1
ATOM 1608 N N . THR A 1 215 ? -6.552 21.569 63.468 1.00 60.03 215 THR A N 1
ATOM 1609 C CA . THR A 1 215 ? -5.821 22.137 64.604 1.00 60.03 215 THR A CA 1
ATOM 1610 C C . THR A 1 215 ? -5.615 21.065 65.677 1.00 60.03 215 THR A C 1
ATOM 1612 O O . THR A 1 215 ? -6.549 20.676 66.376 1.00 60.03 215 THR A O 1
ATOM 1615 N N . VAL A 1 216 ? -4.382 20.578 65.823 1.00 57.72 216 VAL A N 1
ATOM 1616 C CA . VAL A 1 216 ? -3.999 19.629 66.877 1.00 57.72 216 VAL A CA 1
ATOM 1617 C C . VAL A 1 216 ? -3.999 20.349 68.229 1.00 57.72 216 VAL A C 1
ATOM 1619 O O . VAL A 1 216 ? -3.103 21.136 68.539 1.00 57.72 216 VAL A O 1
ATOM 1622 N N . ALA A 1 217 ? -5.009 20.069 69.052 1.00 52.62 217 ALA A N 1
ATOM 1623 C CA . ALA A 1 217 ? -5.064 20.503 70.441 1.00 52.62 217 ALA A CA 1
ATOM 1624 C C . ALA A 1 217 ? -4.030 19.721 71.272 1.00 52.62 217 ALA A C 1
ATOM 1626 O O . ALA A 1 217 ? -4.153 18.515 71.485 1.00 52.62 217 ALA A O 1
ATOM 1627 N N . LYS A 1 218 ? -2.992 20.414 71.757 1.00 56.34 218 LYS A N 1
ATOM 1628 C CA . LYS A 1 218 ? -2.031 19.878 72.732 1.00 56.34 218 LYS A CA 1
ATOM 1629 C C . LYS A 1 218 ? -2.733 19.644 74.073 1.00 56.34 218 LYS A C 1
ATOM 1631 O O . LYS A 1 218 ? -2.873 20.567 74.874 1.00 56.34 218 LYS A O 1
ATOM 1636 N N . HIS A 1 219 ? -3.126 18.401 74.338 1.00 53.44 219 HIS A N 1
ATOM 1637 C CA . HIS A 1 219 ? -3.493 17.959 75.679 1.00 53.44 219 HIS A CA 1
ATOM 1638 C C . HIS A 1 219 ? -2.237 17.903 76.558 1.00 53.44 219 HIS A C 1
ATOM 1640 O O . HIS A 1 219 ? -1.305 17.140 76.313 1.00 53.44 219 HIS A O 1
ATOM 1646 N N . ARG A 1 220 ? -2.205 18.757 77.581 1.00 52.59 220 ARG A N 1
ATOM 1647 C CA . ARG A 1 220 ? -1.148 18.839 78.591 1.00 52.59 220 ARG A CA 1
ATOM 1648 C C . ARG A 1 220 ? -1.516 17.885 79.732 1.00 52.59 220 ARG A C 1
ATOM 1650 O O . ARG A 1 220 ? -2.350 18.230 80.565 1.00 52.59 220 ARG A O 1
ATOM 1657 N N . SER A 1 221 ? -0.934 16.688 79.764 1.00 53.94 221 SER A N 1
ATOM 1658 C CA . SER A 1 221 ? -1.053 15.778 80.908 1.00 53.94 221 SER A CA 1
ATOM 1659 C C . SER A 1 221 ? -0.144 16.261 82.041 1.00 53.94 221 SER A C 1
ATOM 1661 O O . SER A 1 221 ? 1.081 16.230 81.922 1.00 53.94 221 SER A O 1
ATOM 1663 N N . LYS A 1 222 ? -0.747 16.725 83.138 1.00 59.53 222 LYS A N 1
ATOM 1664 C CA . LYS A 1 222 ? -0.095 16.786 84.450 1.00 59.53 222 LYS A CA 1
ATOM 1665 C C . LYS A 1 222 ? -0.213 15.397 85.077 1.00 59.53 222 LYS A C 1
ATOM 1667 O O . LYS A 1 222 ? -1.330 14.905 85.203 1.00 59.53 222 LYS A O 1
ATOM 1672 N N . HIS A 1 223 ? 0.907 14.799 85.461 1.00 50.38 223 HIS A N 1
ATOM 1673 C CA . HIS A 1 223 ? 0.924 13.692 86.416 1.00 50.38 223 HIS A CA 1
ATOM 1674 C C . HIS A 1 223 ? 1.416 14.203 87.785 1.00 50.38 223 HIS A C 1
ATOM 1676 O O . HIS A 1 223 ? 2.143 15.202 87.801 1.00 50.38 223 HIS A O 1
ATOM 1682 N N . PRO A 1 224 ? 0.930 13.594 88.884 1.00 66.75 224 PRO A N 1
ATOM 1683 C CA . PRO A 1 224 ? 1.133 14.026 90.269 1.00 66.75 224 PRO A CA 1
ATOM 1684 C C . PRO A 1 224 ? 2.550 13.782 90.793 1.00 66.75 224 PRO A C 1
ATOM 1686 O O . PRO A 1 224 ? 3.219 12.854 90.286 1.00 66.75 224 PRO A O 1
#